Protein 1A78 (pdb70)

Sequence (268 aa):
ASAGVAVTNLNLKPGHCVEIKGSIPPDCKGFAVNLGEDASNFLLHFNARFDLHGDVNKIVCNSKEADAWGSEQREEVFPFQQGAEVMVCFEYQTQKIIIKFSSGDQFSFPVRKVLPSIPFLSLEGLAFKSITTEASAGVAVTNLNLKPGHCVEIKGSIPPDCKGFAVNLGEDASNFLLHFNARFDLHGDVNKIVCNSKEADAWGSEQREEVFPFQQGAEVMVCFEYQTQKIIIKFSSGDQFSFPVRKVLPSIPFLSLEGLAFKSITTE

Solvent-accessible surface area: 12129 Å² total; per-residue (Å²): 155,92,62,30,7,16,1,60,73,9,79,2,96,51,50,81,30,0,44,2,63,0,27,3,53,95,127,2,100,11,3,2,0,1,0,0,69,61,70,34,34,14,9,0,19,0,11,0,24,15,94,48,146,76,15,90,75,50,0,2,0,5,14,23,112,76,91,65,126,38,82,81,51,106,46,122,69,34,52,17,136,91,46,36,106,12,68,1,33,0,35,0,61,77,127,78,1,28,0,71,10,90,63,63,54,107,29,47,0,61,18,104,96,84,15,120,20,0,46,23,2,14,2,64,10,9,54,32,75,8,3,39,25,157,115,62,81,15,6,19,1,54,79,12,83,2,117,49,58,71,30,0,57,0,55,0,29,4,14,108,88,10,120,15,2,5,0,1,0,1,73,63,69,35,26,16,7,0,21,0,10,0,21,15,89,33,136,84,8,94,69,61,0,1,0,5,13,23,113,77,106,60,129,38,81,86,45,109,36,162,51,30,53,26,128,85,45,36,101,4,55,0,30,0,42,0,52,72,120,62,1,17,0,69,13,89,67,70,49,109,26,41,1,64,22,109,83,91,16,117,20,0,41,23,0,16,4,83,20,4,36,25,58,18,2,33,30,144

Structure (mmCIF, N/CA/C/O backbone):
data_1A78
#
_entry.id   1A78
#
_cell.length_a   51.800
_cell.length_b   51.000
_cell.length_c   56.300
_cell.angle_alpha   90.00
_cell.angle_beta   97.20
_cell.angle_gamma   90.00
#
_symmetry.space_group_name_H-M   'P 1 21 1'
#
loop_
_entity.id
_entity.type
_entity.pdbx_description
1 polymer GALECTIN-1
2 branched beta-D-galactopyranose-(1-1)-1-thio-beta-D-galactopyranose
3 non-polymer 2,3-DIHYDROXY-1,4-DITHIOBUTANE
4 water water
#
loop_
_atom_site.group_PDB
_atom_site.id
_atom_site.type_symbol
_atom_site.label_atom_id
_atom_site.label_alt_id
_atom_site.label_comp_id
_atom_site.label_asym_id
_atom_site.label_entity_id
_atom_site.label_seq_id
_atom_site.pdbx_PDB_ins_code
_atom_site.Cartn_x
_atom_site.Cartn_y
_atom_site.Cartn_z
_atom_site.occupancy
_atom_site.B_iso_or_equiv
_atom_site.auth_seq_id
_atom_site.auth_comp_id
_atom_site.auth_asym_id
_atom_site.auth_atom_id
_atom_site.pdbx_PDB_model_num
ATOM 1 N N . ALA A 1 1 ? 3.234 7.428 23.076 1.00 92.89 1 ALA A N 1
ATOM 2 C CA . ALA A 1 1 ? 3.152 8.038 21.720 1.00 91.92 1 ALA A CA 1
ATOM 3 C C . ALA A 1 1 ? 4.564 8.178 21.165 1.00 91.25 1 ALA A C 1
ATOM 4 O O . ALA A 1 1 ? 5.429 8.770 21.816 1.00 91.52 1 ALA A O 1
ATOM 6 N N . SER A 1 2 ? 4.769 7.565 19.997 1.00 89.62 2 SER A N 1
ATOM 7 C CA . SER A 1 2 ? 6.019 7.518 19.217 1.00 87.24 2 SER A CA 1
ATOM 8 C C . SER A 1 2 ? 6.618 6.108 19.110 1.00 85.13 2 SER A C 1
ATOM 9 O O . SER A 1 2 ? 7.168 5.556 20.069 1.00 85.16 2 SER A O 1
ATOM 12 N N . ALA A 1 3 ? 6.404 5.507 17.945 1.00 81.68 3 ALA A N 1
ATOM 13 C CA . ALA A 1 3 ? 6.902 4.175 17.622 1.00 77.46 3 ALA A CA 1
ATOM 14 C C . ALA A 1 3 ? 7.741 4.371 16.353 1.00 74.10 3 ALA A C 1
ATOM 15 O O . ALA A 1 3 ? 8.917 4.777 16.445 1.00 74.82 3 ALA A O 1
ATOM 17 N N . GLY A 1 4 ? 7.133 4.146 15.180 1.00 67.67 4 GLY A N 1
ATOM 18 C CA . GLY A 1 4 ? 7.862 4.339 13.938 1.00 56.79 4 GLY A CA 1
ATOM 19 C C . GLY A 1 4 ? 7.647 3.356 12.809 1.00 48.50 4 GLY A C 1
ATOM 20 O O . GLY A 1 4 ? 6.646 2.647 12.740 1.00 47.01 4 GLY A O 1
ATOM 21 N N . VAL A 1 5 ? 8.633 3.325 11.928 1.00 42.20 5 VAL A N 1
ATOM 22 C CA . VAL A 1 5 ? 8.641 2.484 10.747 1.00 36.37 5 VAL A CA 1
ATOM 23 C C . VAL A 1 5 ? 8.590 1.004 11.036 1.00 33.93 5 VAL A C 1
ATOM 24 O O . VAL A 1 5 ? 9.218 0.542 11.990 1.00 33.33 5 VAL A O 1
ATOM 28 N N . ALA A 1 6 ? 7.824 0.281 10.213 1.00 29.44 6 ALA A N 1
ATOM 29 C CA . ALA A 1 6 ? 7.708 -1.171 10.289 1.00 27.19 6 ALA A CA 1
ATOM 30 C C . ALA A 1 6 ? 7.952 -1.699 8.882 1.00 27.60 6 ALA A C 1
ATOM 31 O O . ALA A 1 6 ? 7.288 -1.256 7.941 1.00 27.00 6 ALA A O 1
ATOM 33 N N . VAL A 1 7 ? 8.903 -2.624 8.737 1.00 25.25 7 VAL A N 1
ATOM 34 C CA . VAL A 1 7 ? 9.270 -3.199 7.447 1.00 23.28 7 VAL A CA 1
ATOM 35 C C . VAL A 1 7 ? 8.836 -4.631 7.466 1.00 25.42 7 VAL A C 1
ATOM 36 O O . VAL A 1 7 ? 9.103 -5.326 8.439 1.00 26.87 7 VAL A O 1
ATOM 40 N N . THR A 1 8 ? 8.182 -5.087 6.402 1.00 25.10 8 THR A N 1
ATOM 41 C CA . THR A 1 8 ? 7.746 -6.468 6.330 1.00 27.31 8 THR A CA 1
ATOM 42 C C . THR A 1 8 ? 8.377 -7.076 5.107 1.00 28.23 8 THR A C 1
ATOM 43 O O . THR A 1 8 ? 8.748 -6.342 4.215 1.00 29.67 8 THR A O 1
ATOM 47 N N . ASN A 1 9 ? 8.523 -8.399 5.062 1.00 30.99 9 ASN A N 1
ATOM 48 C CA . ASN A 1 9 ? 9.177 -9.070 3.928 1.00 35.14 9 ASN A CA 1
ATOM 49 C C . ASN A 1 9 ? 10.675 -8.724 3.863 1.00 34.88 9 ASN A C 1
ATOM 50 O O . ASN A 1 9 ? 11.255 -8.705 2.784 1.00 34.22 9 ASN A O 1
ATOM 55 N N . LEU A 1 10 ? 11.288 -8.404 4.999 1.00 34.32 10 LEU A N 1
ATOM 56 C CA . LEU A 1 10 ? 12.709 -8.058 5.034 1.00 33.89 10 LEU A CA 1
ATOM 57 C C . LEU A 1 10 ? 13.577 -9.222 4.541 1.00 34.24 10 LEU A C 1
ATOM 58 O O . LEU A 1 10 ? 14.675 -9.009 4.042 1.00 34.75 10 LEU A O 1
ATOM 63 N N . ASN A 1 11 ? 13.082 -10.445 4.697 1.00 35.00 11 ASN A N 1
ATOM 64 C CA . ASN A 1 11 ? 13.793 -11.669 4.308 1.00 36.16 11 ASN A CA 1
ATOM 65 C C . ASN A 1 11 ? 15.265 -11.744 4.676 1.00 33.60 11 ASN A C 1
ATOM 66 O O . ASN A 1 11 ? 16.111 -12.017 3.830 1.00 34.18 11 ASN A O 1
ATOM 71 N N . LEU A 1 12 ? 15.581 -11.521 5.942 1.00 32.37 12 LEU A N 1
ATOM 72 C CA . LEU A 1 12 ? 16.971 -11.595 6.375 1.00 31.34 12 LEU A CA 1
ATOM 73 C C . LEU A 1 12 ? 17.269 -13.057 6.658 1.00 29.59 12 LEU A C 1
ATOM 74 O O . LEU A 1 12 ? 16.640 -13.654 7.514 1.00 29.02 12 LEU A O 1
ATOM 79 N N . LYS A 1 13 ? 18.178 -13.649 5.888 1.00 30.27 13 LYS A N 1
ATOM 80 C CA . LYS A 1 13 ? 18.549 -15.057 6.043 1.00 30.36 13 LYS A CA 1
ATOM 81 C C . LYS A 1 13 ? 19.868 -15.080 6.764 1.00 29.08 13 LYS A C 1
ATOM 82 O O . LYS A 1 13 ? 20.562 -14.060 6.805 1.00 27.93 13 LYS A O 1
ATOM 88 N N . PRO A 1 14 ? 20.235 -16.227 7.363 1.00 29.25 14 PRO A N 1
ATOM 89 C CA . PRO A 1 14 ? 21.520 -16.249 8.066 1.00 31.07 14 PRO A CA 1
ATOM 90 C C . PRO A 1 14 ? 22.692 -15.875 7.157 1.00 33.19 14 PRO A C 1
ATOM 91 O O . PRO A 1 14 ? 22.685 -16.128 5.937 1.00 33.85 14 PRO A O 1
ATOM 95 N N . GLY A 1 15 ? 23.675 -15.218 7.755 1.00 33.03 15 GLY A N 1
ATOM 96 C CA . GLY A 1 15 ? 24.827 -14.793 7.008 1.00 32.63 15 GLY A CA 1
ATOM 97 C C . GLY A 1 15 ? 24.564 -13.469 6.351 1.00 33.54 15 GLY A C 1
ATOM 98 O O . GLY A 1 15 ? 25.295 -13.099 5.448 1.00 37.82 15 GLY A O 1
ATOM 99 N N . HIS A 1 16 ? 23.492 -12.778 6.729 1.00 33.52 16 HIS A N 1
ATOM 100 C CA . HIS A 1 16 ? 23.194 -11.459 6.153 1.00 31.90 16 HIS A CA 1
ATOM 101 C C . HIS A 1 16 ? 22.930 -10.474 7.238 1.00 30.44 16 HIS A C 1
ATOM 102 O O . HIS A 1 16 ? 22.711 -10.862 8.373 1.00 32.15 16 HIS A O 1
ATOM 109 N N . CYS A 1 17 ? 22.895 -9.201 6.907 1.00 30.02 17 CYS A N 1
ATOM 110 C CA . CYS A 1 17 ? 22.701 -8.228 7.944 1.00 32.58 17 CYS A CA 1
ATOM 111 C C . CYS A 1 17 ? 21.852 -7.069 7.510 1.00 30.97 17 CYS A C 1
ATOM 112 O O . CYS A 1 17 ? 21.583 -6.907 6.327 1.00 32.01 17 CYS A O 1
ATOM 115 N N . VAL A 1 18 ? 21.425 -6.279 8.486 1.00 27.50 18 VAL A N 1
ATOM 116 C CA . VAL A 1 18 ? 20.631 -5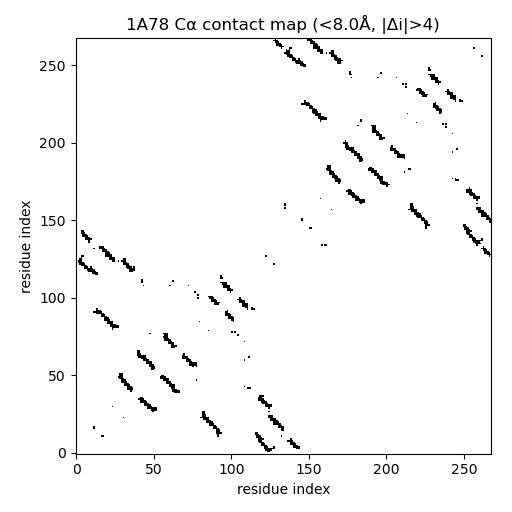.095 8.251 1.00 26.19 18 VAL A CA 1
ATOM 117 C C . VAL A 1 18 ? 21.219 -3.996 9.131 1.00 26.91 18 VAL A C 1
ATOM 118 O O . VAL A 1 18 ? 21.584 -4.232 10.275 1.00 29.40 18 VAL A O 1
ATOM 122 N N . GLU A 1 19 ? 21.400 -2.820 8.564 1.00 27.32 19 GLU A N 1
ATOM 123 C CA . GLU A 1 19 ? 21.948 -1.697 9.285 1.00 30.24 19 GLU A CA 1
ATOM 124 C C . GLU A 1 19 ? 20.877 -0.620 9.315 1.00 31.21 19 GLU A C 1
ATOM 125 O O . GLU A 1 19 ? 20.365 -0.233 8.261 1.00 32.34 19 GLU A O 1
ATOM 131 N N . ILE A 1 20 ? 20.512 -0.161 10.507 1.00 31.38 20 ILE A N 1
ATOM 132 C CA . ILE A 1 20 ? 19.514 0.887 10.651 1.00 32.99 20 ILE A CA 1
ATOM 133 C C . ILE A 1 20 ? 20.237 2.173 11.007 1.00 34.74 20 ILE A C 1
ATOM 134 O O . ILE A 1 20 ? 21.265 2.136 11.662 1.00 36.39 20 ILE A O 1
ATOM 139 N N . LYS A 1 21 ? 19.720 3.303 10.541 1.00 36.04 21 LYS A N 1
ATOM 140 C CA . LYS A 1 21 ? 20.321 4.600 10.803 1.00 36.23 21 LYS A CA 1
ATOM 141 C C . LYS A 1 21 ? 19.160 5.546 11.054 1.00 36.73 21 LYS A C 1
ATOM 142 O O . LYS A 1 21 ? 18.160 5.509 10.328 1.00 34.64 21 LYS A O 1
ATOM 148 N N . GLY A 1 22 ? 19.257 6.346 12.112 1.00 36.89 22 GLY A N 1
ATOM 149 C CA . GLY A 1 22 ? 18.178 7.252 12.430 1.00 36.25 22 GLY A CA 1
ATOM 150 C C . GLY A 1 22 ? 18.585 8.308 13.423 1.00 38.56 22 GLY A C 1
ATOM 151 O O . GLY A 1 22 ? 19.758 8.412 13.783 1.00 38.49 22 GLY A O 1
ATOM 152 N N . SER A 1 23 ? 17.618 9.115 13.842 1.00 39.45 23 SER A N 1
ATOM 153 C CA . SER A 1 23 ? 17.868 10.171 14.806 1.00 43.01 23 SER A CA 1
ATOM 154 C C . SER A 1 23 ? 17.157 9.967 16.140 1.00 43.94 23 SER A C 1
ATOM 155 O O . SER A 1 23 ? 15.967 9.613 16.194 1.00 42.68 23 SER A O 1
ATOM 158 N N . ILE A 1 24 ? 17.928 10.168 17.208 1.00 44.52 24 ILE A N 1
ATOM 159 C CA . ILE A 1 24 ? 17.459 10.052 18.577 1.00 44.47 24 ILE A CA 1
ATOM 160 C C . ILE A 1 24 ? 16.969 11.420 19.003 1.00 45.18 24 ILE A C 1
ATOM 161 O O . ILE A 1 24 ? 17.675 12.418 18.829 1.00 44.91 24 ILE A O 1
ATOM 166 N N . PRO A 1 25 ? 15.726 11.502 19.496 1.00 46.09 25 PRO A N 1
ATOM 167 C CA . PRO A 1 25 ? 15.195 12.800 19.947 1.00 47.34 25 PRO A CA 1
ATOM 168 C C . PRO A 1 25 ? 16.031 13.340 21.151 1.00 49.63 25 PRO A C 1
ATOM 169 O O . PRO A 1 25 ? 16.668 12.576 21.895 1.00 46.48 25 PRO A O 1
ATOM 173 N N . PRO A 1 26 ? 16.027 14.665 21.360 1.00 53.19 26 PRO A N 1
ATOM 174 C C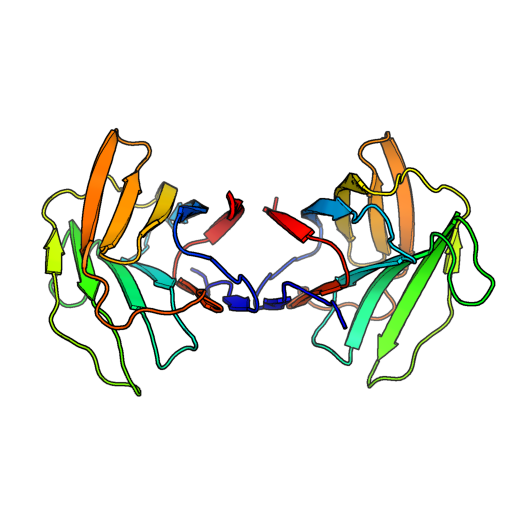A . PRO A 1 26 ? 16.787 15.278 22.463 1.00 54.85 26 PRO A CA 1
ATOM 175 C C . PRO A 1 26 ? 16.218 14.916 23.833 1.00 56.16 26 PRO A C 1
ATOM 176 O O . PRO A 1 26 ? 16.915 14.967 24.842 1.00 56.83 26 PRO A O 1
ATOM 180 N N . ASP A 1 27 ? 14.933 14.593 23.866 1.00 57.23 27 ASP A N 1
ATOM 181 C CA . ASP A 1 27 ? 14.280 14.211 25.101 1.00 58.70 27 ASP A CA 1
ATOM 182 C C . ASP A 1 27 ? 13.739 12.825 24.845 1.00 56.47 27 ASP A C 1
ATOM 183 O O . ASP A 1 27 ? 12.538 12.645 24.649 1.00 58.97 27 ASP A O 1
ATOM 188 N N . CYS A 1 28 ? 14.647 11.859 24.775 1.00 51.81 28 CYS A N 1
ATOM 189 C CA . CYS A 1 28 ? 14.284 10.477 24.506 1.00 47.10 28 CYS A CA 1
ATOM 190 C C . CYS A 1 28 ? 14.601 9.639 25.727 1.00 43.81 28 CYS A C 1
ATOM 191 O O . CYS A 1 28 ? 15.736 9.591 26.177 1.00 42.97 28 CYS A O 1
ATOM 194 N N . LYS A 1 29 ? 13.588 8.988 26.270 1.00 41.53 29 LYS A N 1
ATOM 195 C CA . LYS A 1 29 ? 13.753 8.151 27.450 1.00 40.73 29 LYS A CA 1
ATOM 196 C C . LYS A 1 29 ? 14.433 6.842 27.057 1.00 38.83 29 LYS A C 1
ATOM 197 O O . LYS A 1 29 ? 15.232 6.297 27.802 1.00 37.32 29 LYS A O 1
ATOM 203 N N . GLY A 1 30 ? 14.133 6.366 25.854 1.00 38.25 30 GLY A N 1
ATOM 204 C CA . GLY A 1 30 ? 14.722 5.141 25.338 1.00 35.26 30 GLY A CA 1
ATOM 205 C C . GLY A 1 30 ? 14.147 4.831 23.960 1.00 34.43 30 GLY A C 1
ATOM 206 O O . GLY A 1 30 ? 13.105 5.397 23.591 1.00 34.24 30 GLY A O 1
ATOM 207 N N . PHE A 1 31 ? 14.828 3.993 23.178 1.00 31.12 31 PHE A N 1
ATOM 208 C CA . PHE A 1 31 ? 14.315 3.612 21.856 1.00 28.92 31 PHE A CA 1
ATOM 209 C C . PHE A 1 31 ? 14.565 2.132 21.660 1.00 27.18 31 PHE A C 1
ATOM 210 O O . PHE A 1 31 ? 15.366 1.521 22.405 1.00 27.18 31 PHE A O 1
ATOM 218 N N . ALA A 1 32 ? 13.880 1.552 20.671 1.00 24.32 32 ALA A N 1
A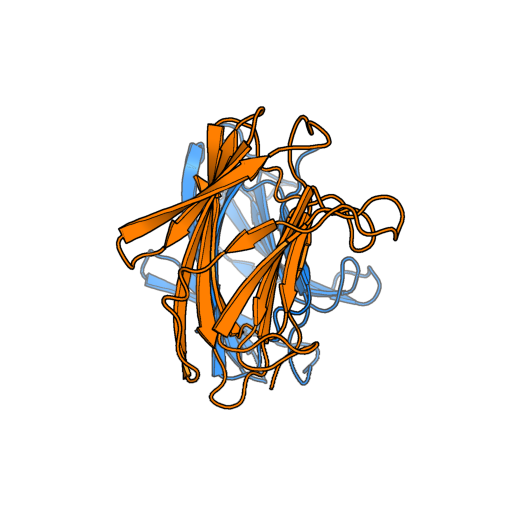TOM 219 C CA . ALA A 1 32 ? 13.985 0.130 20.379 1.00 21.28 32 ALA A CA 1
ATOM 220 C C . ALA A 1 32 ? 14.026 -0.173 18.894 1.00 19.39 32 ALA A C 1
ATOM 221 O O . ALA A 1 32 ? 13.634 0.641 18.071 1.00 19.11 32 ALA A O 1
ATOM 223 N N . VAL A 1 33 ? 14.559 -1.340 18.581 1.00 18.97 33 VAL A N 1
ATOM 224 C CA . VAL A 1 33 ? 14.636 -1.867 17.230 1.00 20.43 33 VAL A CA 1
ATOM 225 C C . VAL A 1 33 ? 14.205 -3.317 17.404 1.00 20.80 33 VAL A C 1
ATOM 226 O O . VAL A 1 33 ? 14.794 -4.041 18.209 1.00 23.71 33 VAL A O 1
ATOM 230 N N . ASN A 1 34 ? 13.188 -3.752 16.670 1.00 19.63 34 ASN A N 1
ATOM 231 C CA . ASN A 1 34 ? 12.705 -5.122 16.820 1.00 21.37 34 ASN A CA 1
ATOM 232 C C . ASN A 1 34 ? 12.898 -5.937 15.555 1.00 22.16 34 ASN A C 1
ATOM 233 O O . ASN A 1 34 ? 12.756 -5.398 14.462 1.00 25.58 34 ASN A O 1
ATOM 238 N N . LEU A 1 35 ? 13.219 -7.219 15.703 1.00 21.04 35 LEU A N 1
ATOM 239 C CA . LEU A 1 35 ? 13.418 -8.140 14.584 1.00 23.35 35 LEU A CA 1
ATOM 240 C C . LEU A 1 35 ? 12.677 -9.417 14.964 1.00 23.81 35 LEU A C 1
ATOM 241 O O . LEU A 1 35 ? 12.829 -9.917 16.083 1.00 24.43 35 LEU A O 1
ATOM 246 N N . GLY A 1 36 ? 11.912 -9.976 14.043 1.00 22.30 36 GLY A N 1
ATOM 247 C CA . GLY A 1 36 ? 11.174 -11.184 14.353 1.00 22.20 36 GLY A CA 1
ATOM 248 C C . GLY A 1 36 ? 10.154 -11.500 13.273 1.00 23.77 36 GLY A C 1
ATOM 249 O O . GLY A 1 36 ? 10.413 -11.255 12.091 1.00 22.94 36 GLY A O 1
ATOM 250 N N . GLU A 1 37 ? 8.999 -12.026 13.677 1.00 24.75 37 GLU A N 1
ATOM 251 C CA . GLU A 1 37 ? 7.929 -12.398 12.751 1.00 25.11 37 GLU A CA 1
ATOM 252 C C . GLU A 1 37 ? 6.830 -11.378 12.588 1.00 25.93 37 GLU A C 1
ATOM 253 O O . GLU A 1 37 ? 6.301 -11.205 11.494 1.00 26.01 37 GLU A O 1
ATOM 259 N N . ASP A 1 38 ? 6.487 -10.714 13.685 1.00 25.33 38 ASP A N 1
ATOM 260 C CA . ASP A 1 38 ? 5.435 -9.717 13.696 1.00 25.12 38 ASP A CA 1
ATOM 261 C C . ASP A 1 38 ? 5.490 -8.943 15.018 1.00 25.60 38 ASP A C 1
ATOM 262 O O . ASP A 1 38 ? 6.409 -9.122 15.806 1.00 25.24 38 ASP A O 1
ATOM 267 N N . ALA A 1 39 ? 4.480 -8.120 15.273 1.00 26.93 39 ALA A N 1
ATOM 268 C CA . ALA A 1 39 ? 4.431 -7.306 16.479 1.00 27.00 39 ALA A CA 1
ATOM 269 C C . ALA A 1 39 ? 4.317 -8.060 17.804 1.00 26.56 39 ALA A C 1
ATOM 270 O O . ALA A 1 39 ? 4.521 -7.466 18.861 1.00 29.54 39 ALA A O 1
ATOM 272 N N . SER A 1 40 ? 4.017 -9.349 17.768 1.00 23.59 40 SER A N 1
ATOM 273 C CA . SER A 1 40 ? 3.901 -10.118 19.006 1.00 24.91 40 SER A CA 1
ATOM 274 C C . SER A 1 40 ? 4.961 -11.172 19.137 1.00 24.19 40 SER A C 1
ATOM 275 O O . SER A 1 40 ? 4.898 -11.966 20.064 1.00 24.48 40 SER A O 1
ATOM 278 N N . ASN A 1 41 ? 5.872 -11.258 18.169 1.00 25.64 41 ASN A N 1
ATOM 279 C CA . ASN A 1 41 ? 6.914 -12.278 18.205 1.00 25.17 41 ASN A CA 1
ATOM 280 C C . ASN A 1 41 ? 8.191 -11.657 17.734 1.00 25.73 41 ASN A C 1
ATOM 281 O O . ASN A 1 41 ? 8.311 -11.358 16.559 1.00 27.11 41 ASN A O 1
ATOM 286 N N . PHE A 1 42 ? 9.110 -11.408 18.666 1.00 24.43 42 PHE A N 1
ATOM 287 C CA . PHE A 1 42 ? 10.411 -10.816 18.370 1.00 22.46 42 PHE A CA 1
ATOM 288 C C . PHE A 1 42 ? 11.495 -11.835 18.640 1.00 22.52 42 PHE A C 1
ATOM 289 O O . PHE A 1 42 ? 11.451 -12.543 19.627 1.00 21.96 42 PHE A O 1
ATOM 297 N N . LEU A 1 43 ? 12.409 -11.991 17.695 1.00 24.93 43 LEU A N 1
ATOM 298 C CA . LEU A 1 43 ? 13.542 -12.885 17.877 1.00 24.62 43 LEU A CA 1
ATOM 299 C C . LEU A 1 43 ? 14.476 -12.024 18.725 1.00 22.51 43 LEU A C 1
ATOM 300 O O . LEU A 1 43 ? 15.097 -12.517 19.648 1.00 25.28 43 LEU A O 1
ATOM 305 N N . LEU A 1 44 ? 14.464 -10.716 18.470 1.00 19.80 44 LEU A N 1
ATOM 306 C CA . LEU A 1 44 ? 15.265 -9.760 19.198 1.00 20.31 44 LEU A CA 1
ATOM 307 C C . LEU A 1 44 ? 14.570 -8.426 19.391 1.00 20.93 44 LEU A C 1
ATOM 308 O O . LEU A 1 44 ? 14.130 -7.827 18.418 1.00 21.12 44 LEU A O 1
ATOM 313 N N . HIS A 1 45 ? 14.440 -7.999 20.649 1.00 21.51 45 HIS A N 1
ATOM 314 C CA . HIS A 1 45 ? 13.922 -6.676 21.017 1.00 22.38 45 HIS A CA 1
ATOM 315 C C . HIS A 1 45 ? 15.160 -6.006 21.649 1.00 24.04 45 HIS A C 1
ATOM 316 O O . HIS A 1 45 ? 15.634 -6.424 22.720 1.00 23.91 45 HIS A O 1
ATOM 323 N N . PHE A 1 46 ? 15.707 -5.033 20.925 1.00 24.37 46 PHE A N 1
ATOM 324 C CA . PHE A 1 46 ? 16.892 -4.278 21.308 1.00 23.93 46 PHE A CA 1
ATOM 325 C C . PHE A 1 46 ? 16.430 -2.934 21.869 1.00 25.59 46 PHE A C 1
ATOM 326 O O . PHE A 1 46 ? 16.084 -2.035 21.117 1.00 28.41 46 PHE A O 1
ATOM 334 N N . ASN A 1 47 ? 16.470 -2.768 23.184 1.00 24.72 47 ASN A N 1
ATOM 335 C CA . ASN A 1 47 ? 15.985 -1.539 23.797 1.00 25.00 47 ASN A CA 1
ATOM 336 C C . ASN A 1 47 ? 17.079 -0.724 24.521 1.00 26.27 47 ASN A C 1
ATOM 337 O O . ASN A 1 47 ? 17.607 -1.163 25.546 1.00 26.83 47 ASN A O 1
ATOM 342 N N . ALA A 1 48 ? 17.437 0.436 23.971 1.00 26.50 48 ALA A N 1
ATOM 343 C CA . ALA A 1 48 ? 18.450 1.298 24.581 1.00 26.69 48 ALA A CA 1
ATOM 344 C C . ALA A 1 48 ? 17.720 2.262 25.509 1.00 28.41 48 ALA A C 1
ATOM 345 O O . ALA A 1 48 ? 17.028 3.179 25.051 1.00 29.35 48 ALA A O 1
ATOM 347 N N . ARG A 1 49 ? 17.895 2.063 26.813 1.00 27.65 49 ARG A N 1
ATOM 348 C CA . ARG A 1 49 ? 17.244 2.870 27.837 1.00 26.92 49 ARG A CA 1
ATOM 349 C C . ARG A 1 49 ? 18.059 4.009 28.424 1.00 26.84 49 ARG A C 1
ATOM 350 O O . ARG A 1 49 ? 18.958 3.793 29.213 1.00 26.46 49 ARG A O 1
ATOM 358 N N . PHE A 1 50 ? 17.746 5.229 28.020 1.00 28.99 50 PHE A N 1
ATOM 359 C CA . PHE A 1 50 ? 18.430 6.399 28.561 1.00 31.48 50 PHE A CA 1
ATOM 360 C C . PHE A 1 50 ? 18.028 6.541 30.033 1.00 32.18 50 PHE A C 1
ATOM 361 O O . PHE A 1 50 ? 18.868 6.631 30.921 1.00 34.56 50 PHE A O 1
ATOM 369 N N . ASP A 1 51 ? 16.731 6.518 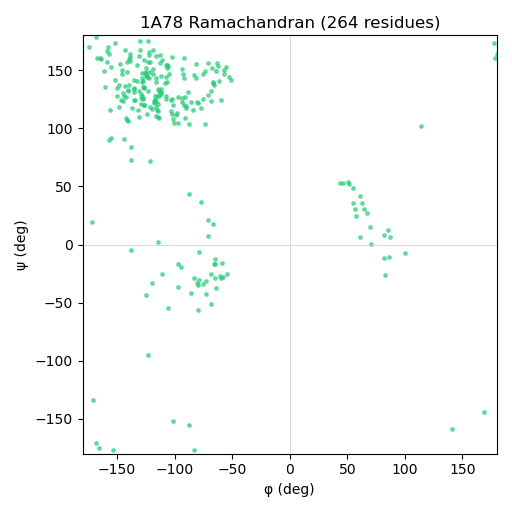30.282 1.00 30.65 51 ASP A N 1
ATOM 370 C CA . ASP A 1 51 ? 16.218 6.619 31.618 1.00 28.12 51 ASP A CA 1
ATOM 371 C C . ASP A 1 51 ? 14.839 5.994 31.549 1.00 26.19 51 ASP A C 1
ATOM 372 O O . ASP A 1 51 ? 13.869 6.677 31.260 1.00 26.47 51 ASP A O 1
ATOM 377 N N . LEU A 1 52 ? 14.754 4.691 31.782 1.00 24.90 52 LEU A N 1
ATOM 378 C CA . LEU A 1 52 ? 13.477 4.001 31.702 1.00 24.49 52 LEU A CA 1
ATOM 379 C C . LEU A 1 52 ? 13.366 2.785 32.632 1.00 25.40 52 LEU A C 1
ATOM 380 O O . LEU A 1 52 ? 14.205 1.887 32.597 1.00 24.58 52 LEU A O 1
ATOM 385 N N . HIS A 1 53 ? 12.295 2.746 33.437 1.00 26.85 53 HIS A N 1
ATOM 386 C CA . HIS A 1 53 ? 12.039 1.647 34.384 1.00 27.58 53 HIS A CA 1
ATOM 387 C C . HIS A 1 53 ? 13.177 1.382 35.355 1.00 27.65 53 HIS A C 1
ATOM 388 O O . HIS A 1 53 ? 13.422 0.225 35.691 1.00 29.64 53 HIS A O 1
ATOM 395 N N . GLY A 1 54 ? 13.872 2.425 35.794 1.00 27.52 54 GLY A N 1
ATOM 396 C CA . GLY A 1 54 ? 14.989 2.206 36.692 1.00 29.82 54 GLY A CA 1
ATOM 397 C C . GLY A 1 54 ? 16.303 1.903 35.973 1.00 32.37 54 GLY A C 1
ATOM 398 O O . GLY A 1 54 ? 17.357 1.846 36.616 1.00 34.90 54 GLY A O 1
ATOM 399 N N . ASP A 1 55 ? 16.257 1.663 34.659 1.00 32.37 55 ASP A N 1
ATOM 400 C CA . ASP A 1 55 ? 17.469 1.411 33.859 1.00 31.16 55 ASP A CA 1
ATOM 401 C C . ASP A 1 55 ? 17.908 2.777 33.318 1.00 30.64 55 ASP A C 1
ATOM 402 O O . ASP A 1 55 ? 17.136 3.473 32.658 1.00 31.59 55 ASP A O 1
ATOM 407 N N . VAL A 1 56 ? 19.113 3.205 33.652 1.00 30.09 56 VAL A N 1
ATOM 408 C CA . VAL A 1 56 ? 19.591 4.510 33.202 1.00 29.98 56 VAL A CA 1
ATOM 409 C C . VAL A 1 56 ? 20.785 4.175 32.326 1.00 30.66 56 VAL A C 1
ATOM 410 O O . VAL A 1 56 ? 21.614 3.370 32.735 1.00 32.46 56 VAL A O 1
ATOM 414 N N . ASN A 1 57 ? 20.814 4.686 31.095 1.00 29.10 57 ASN A N 1
ATOM 415 C CA . ASN A 1 57 ? 21.890 4.397 30.141 1.00 29.31 57 ASN A CA 1
ATOM 416 C C . ASN A 1 57 ? 22.262 2.923 30.057 1.00 30.77 57 ASN A C 1
ATOM 417 O O . ASN A 1 57 ? 23.436 2.567 30.117 1.00 32.99 57 ASN A O 1
ATOM 422 N N . LYS A 1 58 ? 21.282 2.067 29.828 1.00 32.09 58 LYS A N 1
ATOM 423 C CA . LYS A 1 58 ? 21.544 0.633 29.751 1.00 31.72 58 LYS A CA 1
ATOM 424 C C . LYS A 1 58 ? 20.875 0.096 28.485 1.00 29.78 58 LYS A C 1
ATOM 425 O O . LYS A 1 58 ? 19.989 0.734 27.935 1.00 29.95 58 LYS A O 1
ATOM 431 N N . ILE A 1 59 ? 21.290 -1.082 28.042 1.00 27.42 59 ILE A N 1
ATOM 432 C CA . ILE A 1 59 ? 20.732 -1.734 26.864 1.00 24.75 59 ILE A CA 1
ATOM 433 C C . ILE A 1 59 ? 20.071 -3.011 27.346 1.00 23.94 59 ILE A C 1
ATOM 434 O O . ILE A 1 59 ? 20.710 -3.833 27.993 1.00 26.34 59 ILE A O 1
ATOM 439 N N . VAL A 1 60 ? 18.787 -3.169 27.074 1.00 21.94 60 VAL A N 1
ATOM 440 C CA . VAL A 1 60 ? 18.092 -4.392 27.468 1.00 21.30 60 VAL A CA 1
ATOM 441 C C . VAL A 1 60 ? 17.704 -5.155 26.196 1.00 19.09 60 VAL A C 1
ATOM 442 O O . VAL A 1 60 ? 17.228 -4.546 25.258 1.00 21.26 60 VAL A O 1
ATOM 446 N N . CYS A 1 61 ? 17.980 -6.449 26.123 1.00 17.98 61 CYS A N 1
ATOM 447 C CA . CYS A 1 61 ? 17.623 -7.227 24.945 1.00 19.79 61 CYS A CA 1
ATOM 448 C C . CYS A 1 61 ? 16.745 -8.356 25.402 1.00 20.93 61 CYS A C 1
ATOM 449 O O . CYS A 1 61 ? 16.952 -8.900 26.489 1.00 18.48 61 CYS A O 1
ATOM 452 N N . ASN A 1 62 ? 15.755 -8.716 24.591 1.00 21.12 62 ASN A N 1
ATOM 453 C CA . ASN A 1 62 ? 14.879 -9.830 24.972 1.00 20.75 62 ASN A CA 1
ATOM 454 C C . ASN A 1 62 ? 14.217 -10.404 23.736 1.00 21.42 62 ASN A C 1
ATOM 455 O O . ASN A 1 62 ? 14.389 -9.870 22.633 1.00 22.08 62 ASN A O 1
ATOM 460 N N . SER A 1 63 ? 13.564 -11.547 23.899 1.00 21.34 63 SER A N 1
ATOM 461 C CA . SER A 1 63 ? 12.842 -12.180 22.811 1.00 22.43 63 SER A CA 1
ATOM 462 C C . SER A 1 63 ? 11.390 -12.141 23.277 1.00 25.51 63 SER A C 1
ATOM 463 O O . SER A 1 63 ? 11.128 -11.944 24.465 1.00 27.83 63 SER A O 1
ATOM 466 N N . LYS A 1 64 ? 10.460 -12.315 22.353 1.00 25.39 64 LYS A N 1
ATOM 467 C CA . LYS A 1 64 ? 9.057 -12.295 22.664 1.00 25.57 64 LYS A CA 1
ATOM 468 C C . LYS A 1 64 ? 8.366 -13.299 21.768 1.00 29.22 64 LYS A C 1
ATOM 469 O O . LYS A 1 64 ? 8.613 -13.344 20.559 1.00 31.14 64 LYS A O 1
ATOM 475 N N . GLU A 1 65 ? 7.554 -14.153 22.366 1.00 31.85 65 GLU A N 1
ATOM 476 C CA . GLU A 1 65 ? 6.799 -15.141 21.619 1.00 32.84 65 GLU A CA 1
ATOM 477 C C . GLU A 1 65 ? 5.354 -15.100 22.094 1.00 33.11 65 GLU A C 1
ATOM 478 O O . GLU A 1 65 ? 5.063 -15.371 23.261 1.00 31.33 65 GLU A O 1
ATOM 484 N N . ALA A 1 66 ? 4.456 -14.716 21.198 1.00 32.67 66 ALA A N 1
ATOM 485 C CA . ALA A 1 66 ? 3.042 -14.636 21.527 1.00 34.35 66 ALA A CA 1
ATOM 486 C C . ALA A 1 66 ? 2.802 -13.628 22.662 1.00 35.87 66 ALA A C 1
ATOM 487 O O . ALA A 1 66 ? 2.019 -13.866 23.593 1.00 37.75 66 ALA A O 1
ATOM 489 N N . ASP A 1 67 ? 3.498 -12.501 22.568 1.00 35.77 67 ASP A N 1
ATOM 490 C CA . ASP A 1 67 ? 3.394 -11.413 23.537 1.00 35.77 67 ASP A CA 1
ATOM 491 C C . ASP A 1 67 ? 3.986 -11.647 24.917 1.00 32.96 67 ASP A C 1
ATOM 492 O O . ASP A 1 67 ? 3.953 -10.759 25.770 1.00 33.44 67 ASP A O 1
ATOM 497 N N . ALA A 1 68 ? 4.559 -12.822 25.118 1.00 30.00 68 ALA A N 1
ATOM 498 C CA . ALA A 1 68 ? 5.186 -13.146 26.384 1.00 28.15 68 ALA A CA 1
ATOM 499 C C . ALA A 1 68 ? 6.695 -12.923 26.271 1.00 26.43 68 ALA A C 1
ATOM 500 O O . ALA A 1 68 ? 7.377 -13.609 25.500 1.00 26.19 68 ALA A O 1
ATOM 502 N N . TRP A 1 69 ? 7.199 -11.933 27.003 1.00 24.62 69 TRP A N 1
ATOM 503 C CA . TRP A 1 69 ? 8.617 -11.639 27.014 1.00 22.73 69 TRP A CA 1
ATOM 504 C C . TRP A 1 69 ? 9.416 -12.798 27.610 1.00 23.40 69 TRP A C 1
ATOM 505 O O . TRP A 1 69 ? 8.895 -13.568 28.412 1.00 24.80 69 TRP A O 1
ATOM 516 N N . GLY A 1 70 ? 10.652 -12.972 27.148 1.00 25.40 70 GLY A N 1
ATOM 517 C CA . GLY A 1 70 ? 11.515 -14.048 27.649 1.00 25.67 70 GLY A CA 1
ATOM 518 C C . GLY A 1 70 ? 12.530 -13.517 28.659 1.00 24.60 70 GLY A C 1
ATOM 519 O O . GLY A 1 70 ? 12.290 -12.491 29.290 1.00 24.43 70 GLY A O 1
ATOM 520 N N . SER A 1 71 ? 13.683 -14.150 28.775 1.00 24.16 71 SER A N 1
ATOM 521 C CA . SER A 1 71 ? 14.679 -13.672 29.741 1.00 28.59 71 SER A CA 1
ATOM 522 C C . SER A 1 71 ? 15.477 -12.497 29.236 1.00 26.64 71 SER A C 1
ATOM 523 O O . SER A 1 71 ? 16.168 -12.606 28.228 1.00 29.39 71 SER A O 1
ATOM 526 N N . GLU A 1 72 ? 15.441 -11.395 29.966 1.00 25.26 72 GLU A N 1
ATOM 527 C CA . GLU A 1 72 ? 16.179 -10.214 29.557 1.00 26.60 72 GLU A CA 1
ATOM 528 C C . GLU A 1 72 ? 17.675 -10.480 29.665 1.00 27.48 72 GLU A C 1
ATOM 529 O O . GLU A 1 72 ? 18.112 -11.323 30.457 1.00 28.76 72 GLU A O 1
ATOM 535 N N . GLN A 1 73 ? 18.440 -9.791 28.823 1.00 26.77 73 GLN A N 1
ATOM 536 C CA . GLN A 1 73 ? 19.892 -9.858 28.804 1.00 25.09 73 GLN A CA 1
ATOM 537 C C . GLN A 1 73 ? 20.261 -8.392 28.804 1.00 26.21 73 GLN A C 1
ATOM 538 O O . GLN A 1 73 ? 19.965 -7.686 27.842 1.00 29.15 73 GLN A O 1
ATOM 544 N N . ARG A 1 74 ? 20.805 -7.899 29.906 1.00 25.23 74 ARG A N 1
ATOM 545 C CA . ARG A 1 74 ? 21.180 -6.497 29.968 1.00 27.36 74 ARG A CA 1
ATOM 546 C C . ARG A 1 74 ? 22.628 -6.321 29.531 1.00 28.49 74 ARG A C 1
ATOM 547 O O . ARG A 1 74 ? 23.381 -7.288 29.522 1.00 29.18 74 ARG A O 1
ATOM 555 N N . GLU A 1 75 ? 23.007 -5.103 29.158 1.00 29.87 75 GLU A N 1
ATOM 556 C CA . GLU A 1 75 ? 24.368 -4.812 28.734 1.00 33.58 75 GLU A CA 1
ATOM 557 C C . GLU A 1 75 ? 24.689 -3.414 29.195 1.00 36.74 75 GLU A C 1
ATOM 558 O O . GLU A 1 75 ? 23.821 -2.548 29.218 1.00 36.34 75 GLU A O 1
ATOM 564 N N . GLU A 1 76 ? 25.951 -3.190 29.539 1.00 41.29 76 GLU A N 1
ATOM 565 C CA . GLU A 1 76 ? 26.403 -1.895 30.053 1.00 44.08 76 GLU A CA 1
ATOM 566 C C . GLU A 1 76 ? 26.991 -0.898 29.040 1.00 42.69 76 GLU A C 1
ATOM 567 O O . GLU A 1 76 ? 27.094 0.287 29.339 1.00 43.56 76 GLU A O 1
ATOM 573 N N . VAL A 1 77 ? 27.425 -1.364 27.874 1.00 41.24 77 VAL A N 1
ATOM 574 C CA . VAL A 1 77 ? 27.959 -0.446 26.867 1.00 40.44 77 VAL A CA 1
ATOM 575 C C . VAL A 1 77 ? 26.788 0.357 26.312 1.00 37.84 77 VAL A C 1
ATOM 576 O O . VAL A 1 77 ? 25.789 -0.207 25.887 1.00 37.01 77 VAL A O 1
ATOM 580 N N . PHE A 1 78 ? 26.927 1.674 26.308 1.00 36.45 78 PHE A N 1
ATOM 581 C CA . PHE A 1 78 ? 25.867 2.569 25.844 1.00 35.52 78 PHE A CA 1
ATOM 582 C C . PHE A 1 78 ? 26.458 3.696 25.003 1.00 35.92 78 PHE A C 1
ATOM 583 O O . PHE A 1 78 ? 26.701 4.802 25.491 1.00 35.32 78 PHE A O 1
ATOM 591 N N . PRO A 1 79 ? 26.672 3.438 23.711 1.00 37.24 79 PRO A N 1
ATOM 592 C CA . PRO A 1 79 ? 27.241 4.464 22.837 1.00 37.61 79 PRO A CA 1
ATOM 593 C C . PRO A 1 79 ? 26.212 5.396 22.198 1.00 39.13 79 PRO A C 1
ATOM 594 O O . PRO A 1 79 ? 26.352 5.739 21.023 1.00 40.00 79 PRO A O 1
ATOM 598 N N . PHE A 1 80 ? 25.222 5.855 22.965 1.00 38.80 80 PHE A N 1
ATOM 599 C CA . PHE A 1 80 ? 24.190 6.727 22.401 1.00 40.44 80 PHE A CA 1
ATOM 600 C C . PHE A 1 80 ? 24.000 8.062 23.120 1.00 42.84 80 PHE A C 1
ATOM 601 O O . PHE A 1 80 ? 24.106 8.139 24.343 1.00 45.00 80 PHE A O 1
ATOM 609 N N . GLN A 1 81 ? 23.688 9.101 22.349 1.00 44.23 81 GLN A N 1
ATOM 610 C CA . GLN A 1 81 ? 23.447 10.445 22.872 1.00 45.73 81 GLN A CA 1
ATOM 611 C C . GLN A 1 81 ? 22.071 10.894 22.420 1.00 46.41 81 GLN A C 1
ATOM 612 O O . GLN A 1 81 ? 21.650 10.602 21.294 1.00 45.73 81 GLN A O 1
ATOM 618 N N . GLN A 1 82 ? 21.389 11.633 23.286 1.00 46.40 82 GLN A N 1
ATOM 619 C CA . GLN A 1 82 ? 20.073 12.151 22.958 1.00 46.71 82 GLN A CA 1
ATOM 620 C C . GLN A 1 82 ? 20.251 13.245 21.917 1.00 46.47 82 GLN A C 1
ATOM 621 O O . GLN A 1 82 ? 21.336 13.822 21.781 1.00 45.80 82 GLN A O 1
ATOM 627 N N . GLY A 1 83 ? 19.195 13.494 21.157 1.00 45.94 83 GLY A N 1
ATOM 628 C CA . GLY A 1 83 ? 19.250 14.514 20.135 1.00 45.65 83 GLY A CA 1
ATOM 629 C C . GLY A 1 83 ? 20.354 14.283 19.125 1.00 45.43 83 GLY A C 1
ATOM 630 O O . GLY A 1 83 ? 20.812 15.252 18.528 1.00 48.47 83 GLY A O 1
ATOM 631 N N . ALA A 1 84 ? 20.796 13.036 18.936 1.00 44.25 84 ALA A N 1
ATOM 632 C CA . ALA A 1 84 ? 21.857 12.725 17.963 1.00 42.74 84 ALA A CA 1
ATOM 633 C C . ALA A 1 84 ? 21.476 11.564 17.041 1.00 42.29 84 ALA A C 1
ATOM 634 O O . ALA A 1 84 ? 20.425 10.960 17.203 1.00 41.27 84 ALA A O 1
ATOM 636 N N . GLU A 1 85 ? 22.330 11.272 16.068 1.00 42.49 85 GLU A N 1
ATOM 637 C CA . GLU A 1 85 ? 22.093 10.194 15.113 1.00 44.51 85 GLU A CA 1
ATOM 638 C C . GLU A 1 85 ? 22.697 8.862 15.538 1.00 44.25 85 GLU A C 1
ATOM 639 O O . GLU A 1 85 ? 23.794 8.823 16.088 1.00 47.71 85 GLU A O 1
ATOM 645 N N . VAL A 1 86 ? 22.014 7.761 15.250 1.00 42.09 86 VAL A N 1
ATOM 646 C CA . VAL A 1 86 ? 22.548 6.456 15.588 1.00 40.89 86 VAL A CA 1
ATOM 647 C C . VAL A 1 86 ? 22.573 5.543 14.385 1.00 41.11 86 VAL A C 1
ATOM 648 O O . VAL A 1 86 ? 21.810 5.736 13.434 1.00 41.29 86 VAL A O 1
ATOM 652 N N . MET A 1 87 ? 23.418 4.522 14.455 1.00 39.90 87 MET A N 1
ATOM 653 C CA . MET A 1 87 ? 23.525 3.533 13.398 1.00 40.41 87 MET A CA 1
ATOM 654 C C . MET A 1 87 ? 23.895 2.196 14.043 1.00 39.70 87 MET A C 1
ATOM 655 O O . MET A 1 87 ? 24.924 2.092 14.712 1.00 43.76 87 MET A O 1
ATOM 660 N N . VAL A 1 88 ? 23.021 1.200 13.906 1.00 36.57 88 VAL A N 1
ATOM 661 C CA . VAL A 1 88 ? 23.229 -0.126 14.489 1.00 33.80 88 VAL A CA 1
ATOM 662 C C . VAL A 1 88 ? 23.113 -1.167 13.371 1.00 32.07 88 VAL A C 1
ATOM 663 O O . VAL A 1 88 ? 22.324 -0.989 12.442 1.00 32.72 88 VAL A O 1
ATOM 667 N N . CYS A 1 89 ? 23.857 -2.261 13.483 1.00 28.83 89 CYS A N 1
ATOM 668 C CA . CYS A 1 89 ? 23.808 -3.325 12.501 1.00 29.34 89 CYS A CA 1
ATOM 669 C C . CYS A 1 89 ? 23.579 -4.633 13.227 1.00 27.76 89 CYS A C 1
ATOM 670 O O . CYS A 1 89 ? 24.058 -4.831 14.341 1.00 26.56 89 CYS A O 1
ATOM 673 N N . PHE A 1 90 ? 22.795 -5.500 12.602 1.00 26.04 90 PHE A N 1
ATOM 674 C CA . PHE A 1 90 ? 22.444 -6.790 13.150 1.00 24.28 90 PHE A CA 1
ATOM 675 C C . PHE A 1 90 ? 22.762 -7.812 12.096 1.00 24.59 90 PHE A C 1
ATOM 676 O O . PHE A 1 90 ? 22.253 -7.747 10.980 1.00 25.99 90 PHE A O 1
ATOM 684 N N . GLU A 1 91 ? 23.547 -8.795 12.482 1.00 24.59 91 GLU A N 1
ATOM 685 C CA . GLU A 1 91 ? 23.949 -9.850 11.604 1.00 27.01 91 GLU A CA 1
ATOM 686 C C . GLU A 1 91 ? 23.263 -11.081 12.141 1.00 28.50 91 GLU A C 1
ATOM 687 O O . GLU A 1 91 ? 23.335 -11.362 13.337 1.00 30.75 91 GLU A O 1
ATOM 693 N N . TYR A 1 92 ? 22.610 -11.828 11.260 1.00 28.64 92 TYR A N 1
ATOM 694 C CA . TYR A 1 92 ? 21.879 -13.018 11.651 1.00 27.21 92 TYR A CA 1
ATOM 695 C C . TYR A 1 92 ? 22.635 -14.277 11.302 1.00 29.83 92 TYR A C 1
ATOM 696 O O . TYR A 1 92 ? 23.056 -14.468 10.169 1.00 29.55 92 TYR A O 1
ATOM 705 N N . GLN A 1 93 ? 22.855 -15.101 12.316 1.00 32.30 93 GLN A N 1
ATOM 706 C CA . GLN A 1 93 ? 23.507 -16.388 12.182 1.00 34.92 93 GLN A CA 1
ATOM 707 C C . GLN A 1 93 ? 22.459 -17.340 12.799 1.00 38.55 93 GLN A C 1
ATOM 708 O O . GLN A 1 93 ? 21.656 -16.922 13.630 1.00 40.63 93 GLN A O 1
ATOM 714 N N . THR A 1 94 ? 22.410 -18.595 12.380 1.00 41.20 94 THR A N 1
ATOM 715 C CA . THR A 1 94 ? 21.375 -19.495 12.898 1.00 44.39 94 THR A CA 1
ATOM 716 C C . THR A 1 94 ? 21.334 -19.729 14.412 1.00 45.53 94 THR A C 1
ATOM 717 O O . THR A 1 94 ? 20.336 -20.232 14.946 1.00 46.77 94 THR A O 1
ATOM 721 N N . GLN A 1 95 ? 22.415 -19.372 15.098 1.00 44.51 95 GLN A N 1
ATOM 722 C CA . GLN A 1 95 ? 22.520 -19.607 16.527 1.00 42.70 95 GLN A CA 1
ATOM 723 C C . GLN A 1 95 ? 22.482 -18.354 17.377 1.00 39.56 95 GLN A C 1
ATOM 724 O O . GLN A 1 95 ? 22.065 -18.407 18.534 1.00 39.66 95 GLN A O 1
ATOM 730 N N . LYS A 1 96 ? 22.878 -17.229 16.798 1.00 35.58 96 LYS A N 1
ATOM 731 C CA . LYS A 1 96 ? 22.916 -15.971 17.527 1.00 33.72 96 LYS A CA 1
ATOM 732 C C . LYS A 1 96 ? 22.838 -14.796 16.552 1.00 32.03 96 LYS A C 1
ATOM 733 O O . LYS A 1 96 ? 23.112 -14.944 15.359 1.00 32.28 96 LYS A O 1
ATOM 739 N N . ILE A 1 97 ? 22.527 -13.621 17.078 1.00 29.31 97 ILE A N 1
ATOM 740 C CA . ILE A 1 97 ? 22.448 -12.418 16.278 1.00 29.81 97 ILE A CA 1
ATOM 741 C C . ILE A 1 97 ? 23.548 -11.548 16.821 1.00 30.53 97 ILE A C 1
ATOM 742 O O . ILE A 1 97 ? 23.668 -11.399 18.029 1.00 34.25 97 ILE A O 1
ATOM 747 N N . ILE A 1 98 ? 24.412 -11.051 15.951 1.00 29.52 98 IL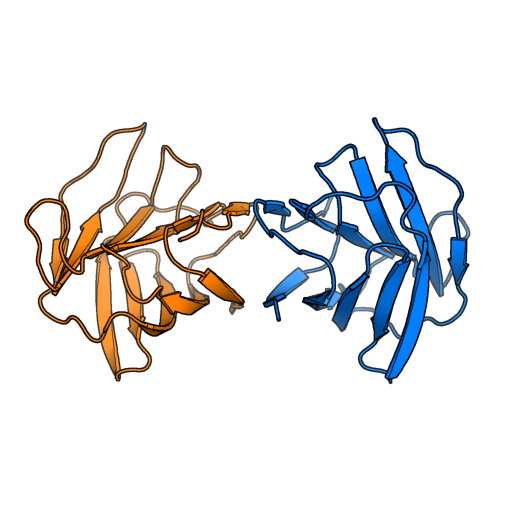E A N 1
ATOM 748 C CA . ILE A 1 98 ? 25.504 -10.198 16.375 1.00 26.85 98 ILE A CA 1
ATOM 749 C C . ILE A 1 98 ? 25.090 -8.745 16.170 1.00 28.23 98 ILE A C 1
ATOM 750 O O . ILE A 1 98 ? 24.617 -8.391 15.090 1.00 28.22 98 ILE A O 1
ATOM 755 N N . ILE A 1 99 ? 25.205 -7.932 17.224 1.00 27.51 99 ILE A N 1
ATOM 756 C CA . ILE A 1 99 ? 24.857 -6.515 17.174 1.00 29.15 99 ILE A CA 1
ATOM 757 C C . ILE A 1 99 ? 26.159 -5.692 17.208 1.00 32.13 99 ILE A C 1
ATOM 758 O O . ILE A 1 99 ? 26.993 -5.898 18.091 1.00 30.80 99 ILE A O 1
ATOM 763 N N . LYS A 1 100 ? 26.333 -4.767 16.258 1.00 34.00 100 LYS A N 1
ATOM 764 C CA . LYS A 1 100 ? 27.539 -3.954 16.197 1.00 37.36 100 LYS A CA 1
ATOM 765 C C . LYS A 1 100 ? 27.168 -2.491 16.140 1.00 39.09 100 LYS A C 1
ATOM 766 O O . LYS A 1 100 ? 26.196 -2.107 15.487 1.00 37.78 100 LYS A O 1
ATOM 772 N N . PHE A 1 101 ? 27.942 -1.680 16.852 1.00 41.55 101 PHE A N 1
ATOM 773 C CA . PHE A 1 101 ? 27.713 -0.248 16.950 1.00 44.55 101 PHE A CA 1
ATOM 774 C C . PHE A 1 101 ? 28.746 0.469 16.114 1.00 47.04 101 PHE A C 1
ATOM 775 O O . PHE A 1 101 ? 29.846 -0.048 15.904 1.00 46.56 101 PHE A O 1
ATOM 783 N N . SER A 1 102 ? 28.406 1.661 15.638 1.00 50.04 102 SER A N 1
ATOM 784 C CA . SER A 1 102 ? 29.334 2.435 14.822 1.00 53.49 102 SER A CA 1
ATOM 785 C C . SER A 1 102 ? 30.643 2.594 15.579 1.00 55.29 102 SER A C 1
ATOM 786 O O . SER A 1 102 ? 31.718 2.715 14.988 1.00 56.46 102 SER A O 1
ATOM 789 N N . SER A 1 103 ? 30.525 2.521 16.901 1.00 56.67 103 SER A N 1
ATOM 790 C CA . SER A 1 103 ? 31.637 2.641 17.828 1.00 56.29 103 SER A CA 1
ATOM 791 C C . SER A 1 103 ? 32.574 1.421 17.812 1.00 55.60 103 SER A C 1
ATOM 792 O O . SER A 1 103 ? 33.463 1.300 18.656 1.00 57.04 103 SER A O 1
ATOM 795 N N . GLY A 1 104 ? 32.361 0.500 16.883 1.00 54.05 104 GLY A N 1
ATOM 796 C CA . GLY A 1 10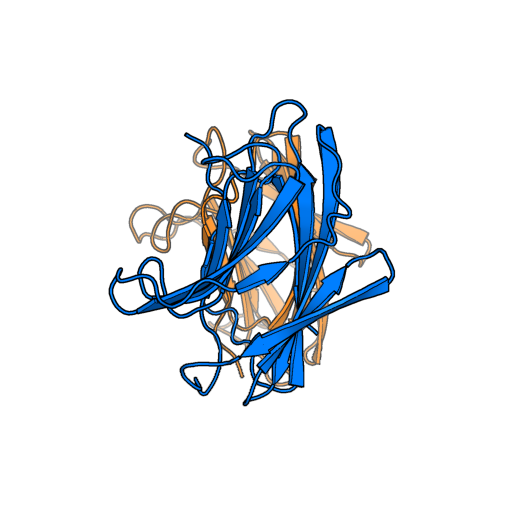4 ? 33.194 -0.685 16.848 1.00 52.45 104 GLY A CA 1
ATOM 797 C C . GLY A 1 104 ? 32.697 -1.722 17.842 1.00 51.98 104 GLY A C 1
ATOM 798 O O . GLY A 1 104 ? 32.917 -2.919 17.648 1.00 51.79 104 GLY A O 1
ATOM 799 N N . ASP A 1 105 ? 32.014 -1.276 18.899 1.00 51.10 105 ASP A N 1
ATOM 800 C CA . ASP A 1 105 ? 31.476 -2.181 19.911 1.00 49.89 105 ASP A CA 1
ATOM 801 C C . ASP A 1 105 ? 30.584 -3.240 19.309 1.00 47.82 105 ASP A C 1
ATOM 802 O O . ASP A 1 105 ? 29.874 -2.984 18.338 1.00 47.31 105 ASP A O 1
ATOM 807 N N . GLN A 1 106 ? 30.514 -4.382 19.979 1.00 45.30 106 GLN A N 1
ATOM 808 C CA . GLN A 1 106 ? 29.721 -5.489 19.491 1.00 42.16 106 GLN A CA 1
ATOM 809 C C . GLN A 1 106 ? 29.400 -6.515 20.590 1.00 40.27 106 GLN A C 1
ATOM 810 O O . GLN A 1 106 ? 30.143 -6.656 21.558 1.00 39.91 106 GLN A O 1
ATOM 816 N N . PHE A 1 107 ? 28.252 -7.177 20.474 1.00 36.54 107 PHE A N 1
ATOM 817 C CA . PHE A 1 107 ? 27.870 -8.238 21.405 1.00 32.34 107 PHE A CA 1
ATOM 818 C C . PHE A 1 107 ? 26.840 -9.112 20.714 1.00 30.31 107 PHE A C 1
ATOM 819 O O . PHE A 1 107 ? 26.352 -8.761 19.653 1.00 30.86 107 PHE A O 1
ATOM 827 N N . SER A 1 108 ? 26.546 -10.277 21.250 1.00 29.76 108 SER A N 1
ATOM 828 C CA . SER A 1 108 ? 25.564 -11.103 20.588 1.00 29.95 108 SER A CA 1
ATOM 829 C C . SER A 1 108 ? 24.403 -11.427 21.522 1.00 30.48 108 SER A C 1
ATOM 830 O O . SER A 1 108 ? 24.483 -11.138 22.724 1.00 31.36 108 SER A O 1
ATOM 833 N N . PHE A 1 109 ? 23.303 -11.929 20.937 1.00 29.35 109 PHE A N 1
ATOM 834 C CA . PHE A 1 109 ? 22.091 -12.349 21.644 1.00 26.38 109 PHE A CA 1
ATOM 835 C C . PHE A 1 109 ? 21.764 -13.710 21.060 1.00 25.41 109 PHE A C 1
ATOM 836 O O . PHE A 1 109 ? 21.971 -13.925 19.877 1.00 26.98 109 PHE A O 1
ATOM 844 N N . PRO A 1 110 ? 21.309 -14.672 21.881 1.00 24.78 110 PRO A N 1
ATOM 845 C CA . PRO A 1 110 ? 20.994 -15.992 21.334 1.00 24.94 110 PRO A CA 1
ATOM 846 C C . PRO A 1 110 ? 19.674 -16.052 20.538 1.00 28.07 110 PRO A C 1
ATOM 847 O O . PRO A 1 110 ? 18.705 -15.332 20.839 1.00 28.91 110 PRO A O 1
ATOM 851 N N . VAL A 1 111 ? 19.660 -16.896 19.514 1.00 27.96 111 VAL A N 1
ATOM 852 C CA . VAL A 1 111 ? 18.485 -17.092 18.697 1.00 29.77 111 VAL A CA 1
ATOM 853 C C . VAL A 1 111 ? 17.687 -18.186 19.389 1.00 30.74 111 VAL A C 1
ATOM 854 O O . VAL A 1 111 ? 18.038 -19.361 19.317 1.00 31.75 111 VAL A O 1
ATOM 858 N N . ARG A 1 112 ? 16.616 -17.794 20.070 1.00 32.16 112 ARG A N 1
ATOM 859 C CA . ARG A 1 112 ? 15.795 -18.745 20.813 1.00 32.63 112 ARG A CA 1
ATOM 860 C C . ARG A 1 112 ? 14.839 -19.521 19.914 1.00 33.31 112 ARG A C 1
ATOM 861 O O . ARG A 1 112 ? 14.244 -20.507 20.329 1.00 33.60 112 ARG A O 1
ATOM 869 N N . LYS A 1 113 ? 14.798 -19.137 18.646 1.00 34.77 113 LYS A N 1
ATOM 870 C CA . LYS A 1 113 ? 13.955 -19.796 17.656 1.00 37.14 113 LYS A CA 1
ATOM 871 C C . LYS A 1 113 ? 14.555 -19.549 16.290 1.00 36.87 113 LYS A C 1
ATOM 872 O O . LYS A 1 113 ? 14.650 -18.404 15.855 1.00 36.24 113 LYS A O 1
ATOM 878 N N . VAL A 1 114 ? 15.000 -20.607 15.625 1.00 38.92 114 VAL A N 1
ATOM 879 C CA . VAL A 1 114 ? 15.584 -20.418 14.306 1.00 39.24 114 VAL A CA 1
ATOM 880 C C . VAL A 1 114 ? 14.509 -20.410 13.228 1.00 37.89 114 VAL A C 1
ATOM 881 O O . VAL A 1 114 ? 13.676 -21.315 13.135 1.00 37.85 114 VAL A O 1
ATOM 885 N N . LEU A 1 115 ? 14.491 -19.307 12.496 1.00 36.12 115 LEU A N 1
ATOM 886 C CA . LEU A 1 115 ? 13.556 -19.061 11.423 1.00 33.31 115 LEU A CA 1
ATOM 887 C C . LEU A 1 115 ? 14.351 -19.189 10.139 1.00 33.63 115 LEU A C 1
ATOM 888 O O . LEU A 1 115 ? 15.543 -18.868 10.117 1.00 32.57 115 LEU A O 1
ATOM 893 N N . PRO A 1 116 ? 13.724 -19.723 9.071 1.00 32.71 116 PRO A N 1
ATOM 894 C CA . PRO A 1 116 ? 14.401 -19.874 7.775 1.00 31.53 116 PRO A CA 1
ATOM 895 C C . PRO A 1 116 ? 14.885 -18.485 7.283 1.00 30.30 116 PRO A C 1
ATOM 896 O O . PRO A 1 116 ? 15.846 -18.391 6.524 1.00 32.40 116 PRO A O 1
ATOM 900 N N . SER A 1 117 ? 14.186 -17.429 7.698 1.00 27.99 117 SER A N 1
ATOM 901 C CA . SER A 1 117 ? 14.537 -16.057 7.376 1.00 26.61 117 SER A CA 1
ATOM 902 C C . SER A 1 117 ? 13.744 -15.188 8.333 1.00 26.39 117 SER A C 1
ATOM 903 O O . SER A 1 117 ? 12.747 -15.639 8.881 1.00 28.42 117 SER A O 1
ATOM 906 N N . ILE A 1 118 ? 14.170 -13.940 8.512 1.00 27.09 118 ILE A N 1
ATOM 907 C CA . ILE A 1 118 ? 13.510 -12.977 9.395 1.00 26.87 118 ILE A CA 1
ATOM 908 C C . ILE A 1 118 ? 12.644 -11.993 8.575 1.00 26.84 118 ILE A C 1
ATOM 909 O O . ILE A 1 118 ? 13.155 -11.063 7.943 1.00 26.29 118 ILE A O 1
ATOM 914 N N . PRO A 1 119 ? 11.314 -12.138 8.665 1.00 26.13 119 PRO A N 1
ATOM 915 C CA . PRO A 1 119 ? 10.333 -11.319 7.952 1.00 24.86 119 PRO A CA 1
ATOM 916 C C . PRO A 1 119 ? 10.076 -9.900 8.358 1.00 25.05 119 PRO A C 1
ATOM 917 O O . PRO A 1 119 ? 9.810 -9.071 7.489 1.00 26.73 119 PRO A O 1
ATOM 921 N N . PHE A 1 120 ? 10.211 -9.595 9.649 1.00 25.54 120 PHE A N 1
ATOM 922 C CA . PHE A 1 120 ? 9.815 -8.287 10.182 1.00 22.76 120 PHE A CA 1
ATOM 923 C C . PHE A 1 120 ? 10.816 -7.455 10.947 1.00 21.85 120 PHE A C 1
ATOM 924 O O . PHE A 1 120 ? 11.589 -7.974 11.743 1.00 22.50 120 PHE A O 1
ATOM 932 N N . LEU A 1 121 ? 10.663 -6.145 10.828 1.00 22.15 121 LEU A N 1
ATOM 933 C CA . LEU A 1 121 ? 11.524 -5.181 11.517 1.00 25.11 121 LEU A CA 1
ATOM 934 C C . LEU A 1 121 ? 10.702 -3.937 11.838 1.00 24.44 121 LEU A C 1
ATOM 935 O O . LEU A 1 121 ? 9.938 -3.488 11.005 1.00 24.28 121 LEU A O 1
ATOM 940 N N . SER A 1 122 ? 10.855 -3.385 13.036 1.00 24.40 122 SER A N 1
ATOM 941 C CA . SER A 1 122 ? 10.163 -2.151 13.390 1.00 24.95 122 SER A CA 1
ATOM 942 C C . SER A 1 122 ? 11.028 -1.349 14.352 1.00 26.81 122 SER A C 1
ATOM 943 O O . SER A 1 122 ? 11.887 -1.915 15.045 1.00 25.88 122 SER A O 1
ATOM 946 N N . LEU A 1 123 ? 10.815 -0.037 14.368 1.00 27.27 123 LEU A N 1
ATOM 947 C CA . LEU A 1 123 ? 11.545 0.878 15.231 1.00 29.16 123 LEU A CA 1
ATOM 948 C C . LEU A 1 123 ? 10.539 1.553 16.146 1.00 31.90 123 LEU A C 1
ATOM 949 O O . LEU A 1 123 ? 9.374 1.722 15.792 1.00 33.18 123 LEU A O 1
ATOM 954 N N . GLU A 1 124 ? 10.974 1.933 17.332 1.00 34.49 124 GLU A N 1
ATOM 955 C CA . GLU A 1 124 ? 10.087 2.618 18.249 1.00 36.98 124 GLU A CA 1
ATOM 956 C C . GLU A 1 124 ? 10.837 3.809 18.831 1.00 37.15 124 GLU A C 1
ATOM 957 O O . GLU A 1 124 ? 11.929 3.648 19.382 1.00 36.39 124 GLU A O 1
ATOM 963 N N . GLY A 1 125 ? 10.270 5.000 18.691 1.00 36.58 125 GLY A N 1
ATOM 964 C CA . GLY A 1 125 ? 10.896 6.175 19.258 1.00 38.25 125 GLY A CA 1
ATOM 965 C C . GLY A 1 125 ? 12.262 6.544 18.720 1.00 39.13 125 GLY A C 1
ATOM 966 O O . GLY A 1 125 ? 13.102 7.087 19.441 1.00 42.44 125 GLY A O 1
ATOM 967 N N . LEU A 1 126 ? 12.455 6.313 17.431 1.00 37.78 126 LEU A N 1
ATOM 968 C CA . LEU A 1 126 ? 13.709 6.609 16.759 1.00 35.02 126 LEU A CA 1
ATOM 969 C C . LEU A 1 126 ? 13.303 7.085 15.362 1.00 35.87 126 LEU A C 1
ATOM 970 O O . LEU A 1 126 ? 12.475 6.449 14.700 1.00 35.01 126 LEU A O 1
ATOM 975 N N . ALA A 1 127 ? 13.803 8.246 14.953 1.00 36.30 127 ALA A N 1
ATOM 976 C CA . ALA A 1 127 ? 13.476 8.779 13.630 1.00 37.00 127 ALA A CA 1
ATOM 977 C C . ALA A 1 127 ? 14.283 8.056 12.557 1.00 36.10 127 ALA A C 1
ATOM 978 O O . ALA A 1 127 ? 15.504 8.093 12.564 1.00 36.18 127 ALA A O 1
ATOM 980 N N . PHE A 1 128 ? 13.578 7.380 11.662 1.00 34.45 128 PHE A N 1
ATOM 981 C CA . PHE A 1 128 ? 14.163 6.632 10.559 1.00 33.69 128 PHE A CA 1
ATOM 982 C C . PHE A 1 128 ? 14.870 7.515 9.521 1.00 33.04 128 PHE A C 1
ATOM 983 O O . PHE A 1 128 ? 14.404 8.591 9.173 1.00 32.35 128 PHE A O 1
ATOM 991 N N . LYS A 1 129 ? 16.032 7.086 9.067 1.00 32.75 129 LYS A N 1
ATOM 992 C CA . LYS A 1 129 ? 16.731 7.825 8.025 1.00 33.03 129 LYS A CA 1
ATOM 993 C C . LYS A 1 129 ? 17.009 6.851 6.885 1.00 29.68 129 LYS A C 1
ATOM 994 O O . LYS A 1 129 ? 16.758 7.162 5.740 1.00 30.16 129 LYS A O 1
ATOM 1000 N N . SER A 1 130 ? 17.444 5.643 7.228 1.00 28.52 130 SER A N 1
ATOM 1001 C CA . SER A 1 130 ? 17.743 4.619 6.257 1.00 26.44 130 SER A CA 1
ATOM 1002 C C . SER A 1 130 ? 17.849 3.209 6.851 1.00 26.67 130 SER A C 1
ATOM 1003 O O . SER A 1 130 ? 18.016 3.025 8.065 1.00 27.05 130 SER A O 1
ATOM 1006 N N . ILE A 1 131 ? 17.697 2.222 5.975 1.00 26.16 131 ILE A N 1
ATOM 1007 C CA . ILE A 1 131 ? 17.786 0.815 6.300 1.00 26.52 131 ILE A CA 1
ATOM 1008 C C . ILE A 1 131 ? 18.520 0.184 5.117 1.00 28.73 131 ILE A C 1
ATOM 1009 O O . ILE A 1 131 ? 18.169 0.437 3.967 1.00 28.54 131 ILE A O 1
ATOM 1014 N N . THR A 1 132 ? 19.531 -0.631 5.392 1.00 29.75 132 THR A N 1
ATOM 1015 C CA . THR A 1 132 ? 20.315 -1.244 4.340 1.00 30.43 132 THR A CA 1
ATOM 1016 C C . THR A 1 132 ? 20.557 -2.715 4.597 1.00 33.06 132 THR A C 1
ATOM 1017 O O . THR A 1 132 ? 20.944 -3.087 5.698 1.00 35.29 132 THR A O 1
ATOM 1021 N N . THR A 1 133 ? 20.311 -3.556 3.602 1.00 35.82 133 THR A N 1
ATOM 1022 C CA . THR A 1 133 ? 20.576 -4.979 3.751 1.00 39.19 133 THR A CA 1
ATOM 1023 C C . THR A 1 133 ? 21.809 -5.321 2.931 1.00 42.13 133 THR A C 1
ATOM 1024 O O . THR A 1 133 ? 22.124 -4.657 1.935 1.00 43.24 133 THR A O 1
ATOM 1028 N N . GLU A 1 134 ? 22.505 -6.352 3.371 1.00 44.11 134 GLU A N 1
ATOM 1029 C CA . GLU A 1 134 ? 23.723 -6.790 2.750 1.00 47.91 134 GLU A CA 1
ATOM 1030 C C . GLU A 1 134 ? 23.805 -8.249 3.152 1.00 49.70 134 GLU A C 1
ATOM 1031 O O . GLU A 1 134 ? 23.560 -9.114 2.287 1.00 52.10 134 GLU A O 1
ATOM 1038 N N . ALA B 1 1 ? 12.190 -13.265 -9.353 1.00 97.47 1 ALA B N 1
ATOM 1039 C CA . ALA B 1 1 ? 12.986 -14.028 -8.345 1.00 96.56 1 ALA B CA 1
ATOM 1040 C C . ALA B 1 1 ? 12.998 -13.254 -7.025 1.00 95.22 1 ALA B C 1
ATOM 1041 O O . ALA B 1 1 ? 14.055 -13.009 -6.438 1.00 94.76 1 ALA B O 1
ATOM 1043 N N . SER B 1 2 ? 11.809 -12.873 -6.570 1.00 93.36 2 SER B N 1
ATOM 1044 C CA . SER B 1 2 ? 11.669 -12.117 -5.337 1.00 91.46 2 SER B CA 1
ATOM 1045 C C . SER B 1 2 ? 10.214 -11.760 -5.076 1.00 90.13 2 SER B C 1
ATOM 1046 O O . SER B 1 2 ? 9.334 -12.022 -5.910 1.00 90.93 2 SER B O 1
ATOM 1049 N N . ALA B 1 3 ? 9.983 -11.190 -3.896 1.00 87.24 3 ALA B N 1
ATOM 1050 C CA . ALA B 1 3 ? 8.677 -10.722 -3.438 1.00 83.00 3 ALA B CA 1
ATOM 1051 C C . ALA B 1 3 ? 9.086 -9.452 -2.703 1.00 79.40 3 ALA B C 1
ATOM 1052 O O . ALA B 1 3 ? 9.982 -9.491 -1.856 1.00 80.76 3 ALA B O 1
ATOM 1054 N N . GLY B 1 4 ? 8.467 -8.330 -3.055 1.00 73.81 4 GLY B N 1
ATOM 1055 C CA . GLY B 1 4 ? 8.840 -7.055 -2.469 1.00 65.47 4 GLY B CA 1
ATOM 1056 C C . GLY B 1 4 ? 8.701 -6.757 -0.989 1.00 59.93 4 GLY B C 1
ATOM 1057 O O . GLY B 1 4 ? 7.856 -7.312 -0.277 1.00 61.22 4 GLY B O 1
ATOM 1058 N N . VAL B 1 5 ? 9.549 -5.842 -0.537 1.00 52.16 5 VAL B N 1
ATOM 1059 C CA . VAL B 1 5 ? 9.540 -5.405 0.839 1.00 45.19 5 VAL B CA 1
ATOM 1060 C C . VAL B 1 5 ? 8.420 -4.384 0.929 1.00 42.19 5 VAL B C 1
ATOM 1061 O O . VAL B 1 5 ? 8.063 -3.754 -0.062 1.00 40.36 5 VAL B O 1
ATOM 1065 N N . ALA B 1 6 ? 7.879 -4.215 2.124 1.00 40.68 6 ALA B N 1
ATOM 1066 C CA . ALA B 1 6 ? 6.816 -3.253 2.380 1.00 38.22 6 ALA B CA 1
ATOM 1067 C C . ALA B 1 6 ? 7.234 -2.399 3.578 1.00 36.66 6 ALA B C 1
ATOM 1068 O O . ALA B 1 6 ? 7.815 -2.908 4.535 1.00 36.82 6 ALA B O 1
ATOM 1070 N N . VAL B 1 7 ? 6.963 -1.103 3.512 1.00 34.66 7 VAL B N 1
ATOM 1071 C CA . VAL B 1 7 ? 7.286 -0.196 4.596 1.00 33.65 7 VAL B CA 1
ATOM 1072 C C . VAL B 1 7 ? 6.041 0.618 5.014 1.00 34.60 7 VAL B C 1
ATOM 1073 O O . VAL B 1 7 ? 5.386 1.245 4.173 1.00 32.96 7 VAL B O 1
ATOM 1077 N N . THR B 1 8 ? 5.699 0.567 6.300 1.00 34.80 8 THR B N 1
ATOM 1078 C CA . THR B 1 8 ? 4.567 1.317 6.836 1.00 36.83 8 THR B CA 1
ATOM 1079 C C . THR B 1 8 ? 5.055 2.401 7.767 1.00 36.11 8 THR B C 1
ATOM 1080 O O . THR B 1 8 ? 6.141 2.297 8.327 1.00 37.17 8 THR B O 1
ATOM 1084 N N . ASN B 1 9 ? 4.247 3.440 7.932 1.00 35.05 9 ASN B N 1
ATOM 1085 C CA . ASN B 1 9 ? 4.589 4.569 8.784 1.00 35.63 9 ASN B CA 1
ATOM 1086 C C . ASN B 1 9 ? 5.796 5.314 8.241 1.00 36.70 9 ASN B C 1
ATOM 1087 O O . ASN B 1 9 ? 6.598 5.846 9.004 1.00 37.08 9 ASN B O 1
ATOM 1092 N N . LEU B 1 10 ? 5.951 5.301 6.920 1.00 35.51 10 LEU B N 1
ATOM 1093 C CA . LEU B 1 10 ? 7.041 6.006 6.263 1.00 34.81 10 LEU B CA 1
ATOM 1094 C C . LEU B 1 10 ? 6.845 7.484 6.534 1.00 33.87 10 LEU B C 1
ATOM 1095 O O . LEU B 1 10 ? 7.791 8.231 6.687 1.00 33.45 10 LEU B O 1
ATOM 1100 N N . ASN B 1 11 ? 5.593 7.905 6.535 1.00 35.14 11 ASN B N 1
ATOM 1101 C CA . ASN B 1 11 ? 5.249 9.285 6.780 1.00 36.28 11 ASN B CA 1
ATOM 1102 C C . ASN B 1 11 ? 5.995 10.310 5.938 1.00 37.39 11 ASN B C 1
ATOM 1103 O O . ASN B 1 11 ? 6.534 11.294 6.454 1.00 38.77 11 ASN B O 1
ATOM 1108 N N . LEU B 1 12 ? 5.976 10.114 4.627 1.00 37.19 12 LEU B N 1
ATOM 1109 C CA . LEU B 1 12 ? 6.637 11.036 3.720 1.00 35.47 12 LEU B CA 1
ATOM 1110 C C . LEU B 1 12 ? 5.786 12.285 3.618 1.00 35.08 12 LEU B C 1
ATOM 1111 O O . LEU B 1 12 ? 4.606 12.198 3.299 1.00 34.55 12 LEU B O 1
ATOM 1116 N N . LYS B 1 13 ? 6.387 13.438 3.887 1.00 35.67 13 LYS B N 1
ATOM 1117 C CA . LYS B 1 13 ? 5.686 14.712 3.836 1.00 36.82 13 LYS B CA 1
ATOM 1118 C C . LYS B 1 13 ? 6.053 15.560 2.623 1.00 36.98 13 LYS B C 1
ATOM 1119 O O . LYS B 1 13 ? 7.138 15.408 2.047 1.00 35.50 13 LYS B O 1
ATOM 1125 N N . PRO B 1 14 ? 5.138 16.456 2.201 1.00 35.67 14 PRO B N 1
ATOM 1126 C CA . PRO B 1 14 ? 5.435 17.309 1.052 1.00 35.27 14 PRO B CA 1
ATOM 1127 C C . PRO B 1 14 ? 6.792 17.980 1.287 1.00 36.45 14 PRO B C 1
ATOM 1128 O O . PRO B 1 14 ? 7.144 18.312 2.424 1.00 36.02 14 PRO B O 1
ATOM 1132 N N . GLY B 1 15 ? 7.572 18.111 0.225 1.00 37.24 15 GLY B N 1
ATOM 1133 C CA . GLY B 1 15 ? 8.884 18.722 0.325 1.00 38.65 15 GLY B CA 1
ATOM 1134 C C . GLY B 1 15 ? 10.003 17.761 0.687 1.00 38.86 15 GLY B C 1
ATOM 1135 O O . GLY B 1 15 ? 11.122 18.191 0.911 1.00 39.78 15 GLY B O 1
ATOM 1136 N N . HIS B 1 16 ? 9.708 16.467 0.747 1.00 40.27 16 HIS B N 1
ATOM 1137 C CA . HIS B 1 16 ? 10.710 15.466 1.095 1.00 41.08 16 HIS B CA 1
ATOM 1138 C C . HIS B 1 16 ? 10.871 14.392 0.045 1.00 41.54 16 HIS B C 1
ATOM 1139 O O . HIS B 1 16 ? 10.071 14.296 -0.887 1.00 42.13 16 HIS B O 1
ATOM 1146 N N . CYS B 1 17 ? 11.843 13.517 0.258 1.00 41.11 17 CYS B N 1
ATOM 1147 C CA . CYS B 1 17 ? 12.117 12.477 -0.700 1.00 41.61 17 CYS B CA 1
ATOM 1148 C C . CYS B 1 17 ? 12.452 11.109 -0.106 1.00 38.53 17 CYS B C 1
ATOM 1149 O O . CYS B 1 17 ? 12.781 10.999 1.073 1.00 36.93 17 CYS B O 1
ATOM 1152 N N . VAL B 1 18 ? 12.283 10.078 -0.938 1.00 35.14 18 VAL B N 1
ATOM 1153 C CA . VAL B 1 18 ? 12.621 8.698 -0.622 1.00 34.32 18 VAL B CA 1
ATOM 1154 C C . VAL B 1 18 ? 13.479 8.211 -1.782 1.00 33.12 18 VAL B C 1
ATOM 1155 O O . VAL B 1 18 ? 13.124 8.387 -2.936 1.00 31.19 18 VAL B O 1
ATOM 1159 N N . GLU B 1 19 ? 14.627 7.634 -1.467 1.00 33.68 19 GLU B N 1
ATOM 1160 C CA . GLU B 1 19 ? 15.540 7.116 -2.458 1.00 33.11 19 GLU B CA 1
ATOM 1161 C C . GLU B 1 19 ? 15.643 5.622 -2.234 1.00 34.07 19 GLU B C 1
ATOM 1162 O O . GLU B 1 19 ? 15.870 5.173 -1.111 1.00 34.16 19 GLU B O 1
ATOM 1168 N N . ILE B 1 20 ? 15.368 4.851 -3.279 1.00 35.25 20 ILE B N 1
ATOM 1169 C CA . ILE B 1 20 ? 15.450 3.388 -3.240 1.00 34.93 20 ILE B CA 1
ATOM 1170 C C . ILE B 1 20 ? 16.709 3.008 -4.041 1.00 35.06 20 ILE B C 1
ATOM 1171 O O . ILE B 1 20 ? 17.021 3.629 -5.054 1.00 36.11 20 ILE B O 1
ATOM 1176 N N . LYS B 1 21 ? 17.458 2.030 -3.557 1.00 34.04 21 LYS B N 1
ATOM 1177 C CA . LYS B 1 21 ? 18.656 1.573 -4.232 1.00 32.83 21 LYS B CA 1
ATOM 1178 C C . LYS B 1 21 ? 18.399 0.081 -4.274 1.00 31.25 21 LYS B C 1
ATOM 1179 O O . LYS B 1 21 ? 18.176 -0.521 -3.246 1.00 33.27 21 LYS B O 1
ATOM 1185 N N . GLY B 1 22 ? 18.346 -0.529 -5.443 1.00 29.76 22 GLY B N 1
ATOM 1186 C CA . GLY B 1 22 ? 18.055 -1.951 -5.451 1.00 31.16 22 GLY B CA 1
ATOM 1187 C C . GLY B 1 22 ? 18.608 -2.676 -6.639 1.00 31.63 22 GLY B C 1
ATOM 1188 O O . GLY B 1 22 ? 19.274 -2.075 -7.457 1.00 34.81 22 GLY B O 1
ATOM 1189 N N . SER B 1 23 ? 18.327 -3.962 -6.749 1.00 33.49 23 SER B N 1
ATOM 1190 C CA . SER B 1 23 ? 18.834 -4.737 -7.868 1.00 36.75 23 SER B CA 1
ATOM 1191 C C . SER B 1 23 ? 17.738 -5.482 -8.633 1.00 37.12 23 SER B C 1
ATOM 1192 O O . SER B 1 23 ? 16.878 -6.171 -8.051 1.00 35.90 23 SER B O 1
ATOM 1195 N N . ILE B 1 24 ? 17.833 -5.373 -9.953 1.00 39.81 24 ILE B N 1
ATOM 1196 C CA . ILE B 1 24 ? 16.896 -5.998 -10.882 1.00 40.67 24 ILE B CA 1
ATOM 1197 C C . ILE B 1 24 ? 17.357 -7.396 -11.267 1.00 41.14 24 ILE B C 1
ATOM 1198 O O . ILE B 1 24 ? 18.461 -7.563 -11.797 1.00 42.64 24 ILE B O 1
ATOM 1203 N N . PRO B 1 25 ? 16.544 -8.423 -10.967 1.00 41.65 25 PRO B N 1
ATOM 1204 C CA . PRO B 1 25 ? 16.909 -9.801 -11.319 1.00 42.29 25 PRO B CA 1
ATOM 1205 C C . PRO B 1 25 ? 17.157 -9.885 -12.829 1.00 43.62 25 PRO B C 1
ATOM 1206 O O . PRO B 1 25 ? 16.540 -9.160 -13.608 1.00 43.22 25 PRO B O 1
ATOM 1210 N N . PRO B 1 26 ? 18.043 -10.787 -13.263 1.00 45.86 26 PRO B N 1
ATOM 1211 C CA . PRO B 1 26 ? 18.394 -10.981 -14.673 1.00 47.87 26 PRO B CA 1
ATOM 1212 C C . PRO B 1 26 ? 17.345 -11.765 -15.467 1.00 49.57 26 PRO B C 1
ATOM 1213 O O . PRO B 1 26 ? 17.665 -12.569 -16.333 1.00 50.93 26 PRO B O 1
ATOM 1217 N N . ASP B 1 27 ? 16.085 -11.544 -15.156 1.00 50.62 27 ASP B N 1
ATOM 1218 C CA . ASP B 1 27 ? 15.020 -12.245 -15.843 1.00 52.33 27 ASP B CA 1
ATOM 1219 C C . ASP B 1 27 ? 13.742 -11.589 -15.377 1.00 51.87 27 ASP B C 1
ATOM 1220 O O . ASP B 1 27 ? 12.653 -12.154 -15.444 1.00 52.91 27 ASP B O 1
ATOM 1225 N N . CYS B 1 28 ? 13.918 -10.384 -14.861 1.00 50.17 28 CYS B N 1
ATOM 1226 C CA . CYS B 1 28 ? 12.845 -9.567 -14.351 1.00 48.54 28 CYS B CA 1
ATOM 1227 C C . CYS B 1 28 ? 11.980 -9.140 -15.529 1.00 46.57 28 CYS B C 1
ATOM 1228 O O . CYS B 1 28 ? 12.504 -8.611 -16.508 1.00 47.98 28 CYS B O 1
ATOM 1231 N N . LYS B 1 29 ? 10.683 -9.438 -15.475 1.00 44.71 29 LYS B N 1
ATOM 1232 C CA . LYS B 1 29 ? 9.751 -9.026 -16.536 1.00 41.79 29 LYS B CA 1
ATOM 1233 C C . LYS B 1 29 ? 9.407 -7.553 -16.341 1.00 39.15 29 LYS B C 1
ATOM 1234 O O . LYS B 1 29 ? 9.129 -6.837 -17.288 1.00 37.69 29 LYS B O 1
ATOM 1240 N N . GLY B 1 30 ? 9.422 -7.121 -15.085 1.00 37.43 30 GLY B N 1
ATOM 1241 C CA . GLY B 1 30 ? 9.147 -5.741 -14.735 1.00 33.95 30 GLY B CA 1
ATOM 1242 C C . GLY B 1 30 ? 9.244 -5.595 -13.225 1.00 31.03 30 GLY B C 1
ATOM 1243 O O . GLY B 1 30 ? 9.302 -6.602 -12.506 1.00 26.49 30 GLY B O 1
ATOM 1244 N N . PHE B 1 31 ? 9.353 -4.364 -12.744 1.00 29.06 31 PHE B N 1
ATOM 1245 C CA . PHE B 1 31 ? 9.387 -4.151 -11.303 1.00 30.44 31 PHE B CA 1
ATOM 1246 C C . PHE B 1 31 ? 8.533 -2.943 -10.984 1.00 30.99 31 PHE B C 1
ATOM 1247 O O . PHE B 1 31 ? 8.242 -2.156 -11.881 1.00 31.31 31 PHE B O 1
ATOM 1255 N N . ALA B 1 32 ? 8.128 -2.801 -9.718 1.00 31.90 32 ALA B N 1
ATOM 1256 C CA . ALA B 1 32 ? 7.270 -1.686 -9.297 1.00 31.01 32 ALA B CA 1
ATOM 1257 C C . ALA B 1 32 ? 7.598 -1.080 -7.924 1.00 29.45 32 ALA B C 1
ATOM 1258 O O . ALA B 1 32 ? 8.089 -1.768 -7.022 1.00 30.30 32 ALA B O 1
ATOM 1260 N N . VAL B 1 33 ? 7.355 0.222 -7.801 1.00 27.60 33 VAL B N 1
ATOM 1261 C CA . VAL B 1 33 ? 7.543 0.972 -6.559 1.00 26.63 33 VAL B CA 1
ATOM 1262 C C . VAL B 1 33 ? 6.183 1.643 -6.359 1.00 27.18 33 VAL B C 1
ATOM 1263 O O . VAL B 1 33 ? 5.721 2.394 -7.225 1.00 26.04 33 VAL B O 1
ATOM 1267 N N . ASN B 1 34 ? 5.538 1.342 -5.239 1.00 25.87 34 ASN B N 1
ATOM 1268 C CA . ASN B 1 34 ? 4.214 1.876 -4.936 1.00 26.25 34 ASN B CA 1
ATOM 1269 C C . ASN B 1 34 ? 4.275 2.799 -3.764 1.00 26.51 34 ASN B C 1
ATOM 1270 O O . ASN B 1 34 ? 4.828 2.419 -2.734 1.00 27.62 34 ASN B O 1
ATOM 1275 N N . LEU B 1 35 ? 3.751 4.009 -3.910 1.00 26.14 35 LEU B N 1
ATOM 1276 C CA . LEU B 1 35 ? 3.702 4.960 -2.801 1.00 27.60 35 LEU B CA 1
ATOM 1277 C C . LEU B 1 35 ? 2.211 5.241 -2.525 1.00 30.16 35 LEU B C 1
ATOM 1278 O O . LEU B 1 35 ? 1.472 5.620 -3.442 1.00 29.34 35 LEU B O 1
ATOM 1283 N N . GLY B 1 36 ? 1.747 4.987 -1.303 1.00 30.33 36 GLY B N 1
ATOM 1284 C CA . GLY B 1 36 ? 0.353 5.240 -1.004 1.00 34.01 36 GLY B CA 1
ATOM 1285 C C . GLY B 1 36 ? -0.067 5.135 0.446 1.00 37.04 36 GLY B C 1
ATOM 1286 O O . GLY B 1 36 ? 0.577 5.687 1.333 1.00 39.10 36 GLY B O 1
ATOM 1287 N N . GLU B 1 37 ? -1.182 4.453 0.675 1.00 38.06 37 GLU B N 1
ATOM 1288 C CA . GLU B 1 37 ? -1.735 4.247 2.008 1.00 38.99 37 GLU B CA 1
ATOM 1289 C C . GLU B 1 37 ? -1.810 2.761 2.325 1.00 39.27 37 GLU B C 1
ATOM 1290 O O . GLU B 1 37 ? -1.661 2.364 3.473 1.00 41.90 37 GLU B O 1
ATOM 1296 N N . ASP B 1 38 ? -2.056 1.946 1.305 1.00 38.97 38 ASP B N 1
ATOM 1297 C CA . ASP B 1 38 ? -2.140 0.499 1.450 1.00 39.20 38 ASP B CA 1
ATOM 1298 C C . ASP B 1 38 ? -2.128 -0.109 0.058 1.00 37.96 38 ASP B C 1
ATOM 1299 O O . ASP B 1 38 ? -2.149 0.617 -0.926 1.00 37.57 38 ASP B O 1
ATOM 1304 N N . ALA B 1 39 ? -2.175 -1.433 -0.019 1.00 38.14 39 ALA B N 1
ATOM 1305 C CA . ALA B 1 39 ? -2.169 -2.149 -1.298 1.00 39.35 39 ALA B CA 1
ATOM 1306 C C . ALA B 1 39 ? -3.468 -2.024 -2.116 1.00 38.57 39 ALA B C 1
ATOM 1307 O O . ALA B 1 39 ? -3.760 -2.841 -2.991 1.00 39.07 39 ALA B O 1
ATOM 1309 N N . SER B 1 40 ? -4.243 -0.995 -1.830 1.00 36.79 40 SER B N 1
ATOM 1310 C CA . SER B 1 40 ? -5.488 -0.779 -2.530 1.00 35.37 40 SER B CA 1
ATOM 1311 C C . SER B 1 40 ? -5.607 0.700 -2.825 1.00 32.61 40 SER B C 1
ATOM 1312 O O . SER B 1 40 ? -6.539 1.129 -3.509 1.00 32.28 40 SER B O 1
ATOM 1315 N N . ASN B 1 41 ? -4.645 1.468 -2.323 1.00 29.64 41 ASN B N 1
ATOM 1316 C CA . ASN B 1 41 ? -4.650 2.902 -2.497 1.00 30.14 41 ASN B CA 1
ATOM 1317 C C . ASN B 1 41 ? -3.254 3.369 -2.729 1.00 29.50 41 ASN B C 1
ATOM 1318 O O . ASN B 1 41 ? -2.461 3.377 -1.801 1.00 30.15 41 ASN B O 1
ATOM 1323 N N . PHE B 1 42 ? -2.952 3.749 -3.967 1.00 28.65 42 PHE B N 1
ATOM 1324 C CA . PHE B 1 42 ? -1.619 4.221 -4.347 1.00 27.91 42 PHE B CA 1
ATOM 1325 C C . PHE B 1 42 ? -1.724 5.603 -4.934 1.00 27.66 42 PHE B C 1
ATOM 1326 O O . PHE B 1 42 ? -2.563 5.861 -5.792 1.00 27.54 42 PHE B O 1
ATOM 1334 N N . LEU B 1 43 ? -0.868 6.491 -4.462 1.00 27.26 43 LEU B N 1
ATOM 1335 C CA . LEU B 1 43 ? -0.805 7.840 -4.984 1.00 27.58 43 LEU B CA 1
ATOM 1336 C C . LEU B 1 43 ? 0.029 7.704 -6.259 1.00 27.97 43 LEU B C 1
ATOM 1337 O O . LEU B 1 43 ? -0.178 8.417 -7.240 1.00 28.53 43 LEU B O 1
ATOM 1342 N N . LEU B 1 44 ? 0.983 6.780 -6.221 1.00 27.00 44 LEU B N 1
ATOM 1343 C CA . LEU B 1 44 ? 1.838 6.515 -7.347 1.00 27.26 44 LEU B CA 1
ATOM 1344 C C . LEU B 1 44 ? 2.227 5.052 -7.418 1.00 28.03 44 LEU B C 1
ATOM 1345 O O . LEU B 1 44 ? 2.694 4.475 -6.435 1.00 30.74 44 LEU B O 1
ATOM 1350 N N . HIS B 1 45 ? 1.939 4.440 -8.560 1.00 26.13 45 HIS B N 1
ATOM 1351 C CA . HIS B 1 45 ? 2.330 3.079 -8.861 1.00 24.68 45 HIS B CA 1
ATOM 1352 C C . HIS B 1 45 ? 3.305 3.303 -10.029 1.00 27.17 45 HIS B C 1
ATOM 1353 O O . HIS B 1 45 ? 2.917 3.817 -11.094 1.00 26.70 45 HIS B O 1
ATOM 1360 N N . PHE B 1 46 ? 4.588 3.071 -9.762 1.00 27.27 46 PHE B N 1
ATOM 1361 C CA . PHE B 1 46 ? 5.654 3.232 -10.750 1.00 25.98 46 PHE B CA 1
ATOM 1362 C C . PHE B 1 46 ? 6.024 1.831 -11.231 1.00 24.40 46 PHE B C 1
ATOM 1363 O O . PHE B 1 46 ? 6.537 1.022 -10.472 1.00 24.49 46 PHE B O 1
ATOM 1371 N N . ASN B 1 47 ? 5.734 1.532 -12.486 1.00 22.15 47 ASN B N 1
ATOM 1372 C CA . ASN B 1 47 ? 6.017 0.206 -13.022 1.00 23.90 47 ASN B CA 1
ATOM 1373 C C . ASN B 1 47 ? 7.002 0.251 -14.229 1.00 23.72 47 ASN B C 1
ATOM 1374 O O . ASN B 1 47 ? 6.730 0.883 -15.238 1.00 22.27 47 ASN B O 1
ATOM 1379 N N . ALA B 1 48 ? 8.178 -0.342 -14.084 1.00 23.73 48 ALA B N 1
ATOM 1380 C CA . ALA B 1 48 ? 9.150 -0.382 -15.181 1.00 25.14 48 ALA B CA 1
ATOM 1381 C C . ALA B 1 48 ? 8.976 -1.744 -15.790 1.00 26.08 48 ALA B C 1
ATOM 1382 O O . ALA B 1 48 ? 9.298 -2.760 -15.155 1.00 26.88 48 ALA B O 1
ATOM 1384 N N . ARG B 1 49 ? 8.448 -1.769 -17.013 1.00 26.92 49 ARG B N 1
ATOM 1385 C CA . ARG B 1 49 ? 8.186 -3.017 -17.726 1.00 27.23 49 ARG B CA 1
ATOM 1386 C C . ARG B 1 49 ? 9.240 -3.327 -18.764 1.00 27.33 49 ARG B C 1
ATOM 1387 O O . ARG B 1 49 ? 9.489 -2.515 -19.680 1.00 25.39 49 ARG B O 1
ATOM 1395 N N . PHE B 1 50 ? 9.884 -4.479 -18.584 1.00 26.92 50 PHE B N 1
ATOM 1396 C CA . PHE B 1 50 ? 10.900 -4.942 -19.520 1.00 32.06 50 PHE B CA 1
ATOM 1397 C C . PHE B 1 50 ? 10.144 -5.551 -20.684 1.00 33.63 50 PHE B C 1
ATOM 1398 O O . PHE B 1 50 ? 10.280 -5.110 -21.824 1.00 35.35 50 PHE B O 1
ATOM 1406 N N . ASP B 1 51 ? 9.296 -6.515 -20.361 1.00 35.76 51 ASP B N 1
ATOM 1407 C CA . ASP B 1 51 ? 8.434 -7.173 -21.321 1.00 38.23 51 ASP B CA 1
ATOM 1408 C C . ASP B 1 51 ? 7.266 -7.686 -20.477 1.00 37.42 51 ASP B C 1
ATOM 1409 O O . ASP B 1 51 ? 7.320 -8.804 -19.950 1.00 37.00 51 ASP B O 1
ATOM 1414 N N . LEU B 1 52 ? 6.212 -6.872 -20.364 1.00 37.58 52 LEU B N 1
ATOM 1415 C CA . LEU B 1 52 ? 5.060 -7.205 -19.518 1.00 38.03 52 LEU B CA 1
ATOM 1416 C C . LEU B 1 52 ? 3.790 -6.428 -19.873 1.00 38.08 52 LEU B C 1
ATOM 1417 O O . LEU B 1 52 ? 3.827 -5.205 -20.038 1.00 37.70 52 LEU B O 1
ATOM 1422 N N . HIS B 1 53 ? 2.657 -7.136 -19.918 1.00 39.71 53 HIS B N 1
ATOM 1423 C CA . HIS B 1 53 ? 1.336 -6.548 -20.248 1.00 40.83 53 HIS B CA 1
ATOM 1424 C C . HIS B 1 53 ? 1.366 -5.845 -21.627 1.00 42.26 53 HIS B C 1
ATOM 1425 O O . HIS B 1 53 ? 0.655 -4.853 -21.864 1.00 41.62 53 HIS B O 1
ATOM 1432 N N . GLY B 1 54 ? 2.209 -6.369 -22.524 1.00 43.35 54 GLY B N 1
ATOM 1433 C CA . GLY B 1 54 ? 2.348 -5.817 -23.870 1.00 42.60 54 GLY B CA 1
ATOM 1434 C C . GLY B 1 54 ? 3.270 -4.610 -23.982 1.00 42.32 54 GLY B C 1
ATOM 1435 O O . GLY B 1 54 ? 3.317 -3.939 -25.015 1.00 43.31 54 GLY B O 1
ATOM 1436 N N . ASP B 1 55 ? 3.971 -4.295 -22.903 1.00 39.20 55 ASP B N 1
ATOM 1437 C CA . ASP B 1 55 ? 4.884 -3.187 -22.925 1.00 35.72 55 ASP B CA 1
ATOM 1438 C C . ASP B 1 55 ? 6.279 -3.787 -22.903 1.00 33.78 55 ASP B C 1
ATOM 1439 O O . ASP B 1 55 ? 6.515 -4.807 -22.262 1.00 31.83 55 ASP B O 1
ATOM 1444 N N . VAL B 1 56 ? 7.167 -3.209 -23.699 1.00 34.11 56 VAL B N 1
ATOM 1445 C CA . VAL B 1 56 ? 8.565 -3.636 -23.800 1.00 32.53 56 VAL B CA 1
ATOM 1446 C C . VAL B 1 56 ? 9.373 -2.375 -23.548 1.00 32.23 56 VAL B C 1
ATOM 1447 O O . VAL B 1 56 ? 9.178 -1.363 -24.229 1.00 33.39 56 VAL B O 1
ATOM 1451 N N . ASN B 1 57 ? 10.201 -2.420 -22.511 1.00 31.41 57 ASN B N 1
ATOM 1452 C CA . ASN B 1 57 ? 11.036 -1.291 -22.088 1.00 32.47 57 ASN B CA 1
ATOM 1453 C C . ASN B 1 57 ? 10.233 -0.008 -21.946 1.00 32.14 57 ASN B C 1
ATOM 1454 O O . ASN B 1 57 ? 10.621 1.035 -22.476 1.00 32.26 57 ASN B O 1
ATOM 1459 N N . LYS B 1 58 ? 9.159 -0.057 -21.169 1.00 31.91 58 LYS B N 1
ATOM 1460 C CA . LYS B 1 58 ? 8.370 1.141 -20.994 1.00 31.89 58 LYS B CA 1
ATOM 1461 C C . LYS B 1 58 ? 7.992 1.358 -19.536 1.00 30.29 58 LYS B C 1
ATOM 1462 O O . LYS B 1 58 ? 7.753 0.393 -18.820 1.00 30.03 58 LYS B O 1
ATOM 1468 N N . ILE B 1 59 ? 8.014 2.614 -19.089 1.00 28.54 59 ILE B N 1
ATOM 1469 C CA . ILE B 1 59 ? 7.626 2.972 -17.724 1.00 26.66 59 ILE B CA 1
ATOM 1470 C C . ILE B 1 59 ? 6.139 3.371 -17.695 1.00 27.50 59 ILE B C 1
ATOM 1471 O O . ILE B 1 59 ? 5.719 4.278 -18.424 1.00 26.81 59 ILE B O 1
ATOM 1476 N N . VAL B 1 60 ? 5.351 2.684 -16.874 1.00 27.10 60 VAL B N 1
ATOM 1477 C CA . VAL B 1 60 ? 3.941 3.006 -16.719 1.00 28.88 60 VAL B CA 1
ATOM 1478 C C . VAL B 1 60 ? 3.620 3.467 -15.283 1.00 28.74 60 VAL B C 1
ATOM 1479 O O . VAL B 1 60 ? 3.827 2.709 -14.331 1.00 29.94 60 VAL B O 1
ATOM 1483 N N . CYS B 1 61 ? 3.150 4.703 -15.126 1.00 28.21 61 CYS B N 1
ATOM 1484 C CA . CYS B 1 61 ? 2.773 5.238 -13.809 1.00 28.92 61 CYS B CA 1
ATOM 1485 C C . CYS B 1 61 ? 1.255 5.336 -13.725 1.00 29.43 61 CYS B C 1
ATOM 1486 O O . CYS B 1 61 ? 0.570 5.443 -14.736 1.00 30.93 61 CYS B O 1
ATOM 1489 N N . ASN B 1 62 ? 0.720 5.292 -12.520 1.00 29.60 62 ASN B N 1
ATOM 1490 C CA . ASN B 1 62 ? -0.724 5.370 -12.343 1.00 28.66 62 ASN B CA 1
ATOM 1491 C C . ASN B 1 62 ? -1.018 5.425 -10.835 1.00 28.17 62 ASN B C 1
ATOM 1492 O O . ASN B 1 62 ? -0.119 5.259 -10.010 1.00 27.24 62 ASN B O 1
ATOM 1497 N N . SER B 1 63 ? -2.259 5.712 -10.477 1.00 27.51 63 SER B N 1
ATOM 1498 C CA . SER B 1 63 ? -2.660 5.747 -9.088 1.00 26.78 63 SER B CA 1
ATOM 1499 C C . SER B 1 63 ? -3.735 4.690 -8.923 1.00 27.71 63 SER B C 1
ATOM 1500 O O . SER B 1 63 ? -4.210 4.119 -9.904 1.00 30.11 63 SER B O 1
ATOM 1503 N N . LYS B 1 64 ? -4.075 4.362 -7.691 1.00 27.19 64 LYS B N 1
ATOM 1504 C CA . LYS B 1 64 ? -5.100 3.366 -7.442 1.00 26.41 64 LYS B CA 1
ATOM 1505 C C . LYS B 1 64 ? -5.928 3.861 -6.273 1.00 28.71 64 LYS B C 1
ATOM 1506 O O . LYS B 1 64 ? -5.399 4.436 -5.314 1.00 30.45 64 LYS B O 1
ATOM 1512 N N . GLU B 1 65 ? -7.236 3.722 -6.379 1.00 30.52 65 GLU B N 1
ATOM 1513 C CA . GLU B 1 65 ? -8.106 4.198 -5.329 1.00 33.62 65 GLU B CA 1
ATOM 1514 C C . GLU B 1 65 ? -9.141 3.149 -5.126 1.00 34.70 65 GLU B C 1
ATOM 1515 O O . GLU B 1 65 ? -9.829 2.779 -6.067 1.00 34.87 65 GLU B O 1
ATOM 1521 N N . ALA B 1 66 ? -9.158 2.583 -3.926 1.00 35.80 66 ALA B N 1
ATOM 1522 C CA . ALA B 1 66 ? -10.122 1.556 -3.578 1.00 35.84 66 ALA B CA 1
ATOM 1523 C C . ALA B 1 66 ? -10.089 0.396 -4.566 1.00 37.29 66 ALA B C 1
ATOM 1524 O O . ALA B 1 66 ? -11.144 -0.031 -5.077 1.00 37.34 66 ALA B O 1
ATOM 1526 N N . ASP B 1 67 ? -8.875 -0.090 -4.847 1.00 38.09 67 ASP B N 1
ATOM 1527 C CA . ASP B 1 67 ? -8.670 -1.215 -5.760 1.00 38.76 67 ASP B CA 1
ATOM 1528 C C . ASP B 1 67 ? -8.964 -0.885 -7.218 1.00 38.06 67 ASP B C 1
ATOM 1529 O O . ASP B 1 67 ? -9.116 -1.797 -8.028 1.00 39.89 67 ASP B O 1
ATOM 1534 N N . ALA B 1 68 ? -9.072 0.395 -7.562 1.00 35.07 68 ALA B N 1
ATOM 1535 C CA . ALA B 1 68 ? -9.358 0.761 -8.944 1.00 31.86 68 ALA B CA 1
ATOM 1536 C C . ALA B 1 68 ? -8.290 1.657 -9.579 1.00 30.30 68 ALA B C 1
ATOM 1537 O O . ALA B 1 68 ? -8.028 2.782 -9.126 1.00 28.58 68 ALA B O 1
ATOM 1539 N N . TRP B 1 69 ? -7.670 1.152 -10.635 1.00 28.56 69 TRP B N 1
ATOM 1540 C CA . TRP B 1 69 ? -6.651 1.905 -11.351 1.00 26.80 69 TRP B CA 1
ATOM 1541 C C . TRP B 1 69 ? -7.169 3.152 -12.087 1.00 27.75 69 TRP B C 1
ATOM 1542 O O . TRP B 1 69 ? -8.279 3.158 -12.668 1.00 28.29 69 TRP B O 1
ATOM 1553 N N . GLY B 1 70 ? -6.376 4.219 -12.011 1.00 26.22 70 GLY B N 1
ATOM 1554 C CA . GLY B 1 70 ? -6.705 5.472 -12.664 1.00 23.52 70 GLY B CA 1
ATOM 1555 C C . GLY B 1 70 ? -6.169 5.448 -14.083 1.00 22.25 70 GLY B C 1
ATOM 1556 O O . GLY B 1 70 ? -5.944 4.380 -14.652 1.00 19.14 70 GLY B O 1
ATOM 1557 N N . SER B 1 71 ? -5.930 6.620 -14.647 1.00 23.61 71 SER B N 1
ATOM 1558 C CA . SER B 1 71 ? -5.419 6.706 -16.005 1.00 25.14 71 SER B CA 1
ATOM 1559 C C . SER B 1 71 ? -3.902 6.672 -15.982 1.00 24.54 71 SER B C 1
ATOM 1560 O O . SER B 1 71 ? -3.283 7.415 -15.217 1.00 23.97 71 SER B O 1
ATOM 1563 N N . GLU B 1 72 ? -3.331 5.809 -16.823 1.00 23.67 72 GLU B N 1
ATOM 1564 C CA . GLU B 1 72 ? -1.893 5.622 -16.956 1.00 25.55 72 GLU B CA 1
ATOM 1565 C C . GLU B 1 72 ? -1.158 6.749 -17.684 1.00 28.54 72 GLU B C 1
ATOM 1566 O O . GLU B 1 72 ? -1.705 7.408 -18.569 1.00 31.08 72 GLU B O 1
ATOM 1572 N N . GLN B 1 73 ? 0.095 6.959 -17.291 1.00 30.50 73 GLN B N 1
ATOM 1573 C CA . GLN B 1 73 ? 0.986 7.937 -17.908 1.00 31.34 73 GLN B CA 1
ATOM 1574 C C . GLN B 1 73 ? 2.189 7.086 -18.314 1.00 32.46 73 GLN B C 1
ATOM 1575 O O . GLN B 1 73 ? 2.843 6.497 -17.451 1.00 32.84 73 GLN B O 1
ATOM 1581 N N . ARG B 1 74 ? 2.402 6.927 -19.617 1.00 33.01 74 ARG B N 1
ATOM 1582 C CA . ARG B 1 74 ? 3.512 6.122 -20.129 1.00 33.99 74 ARG B CA 1
ATOM 1583 C C . ARG B 1 74 ? 4.694 7.007 -20.380 1.00 33.53 74 ARG B C 1
ATOM 1584 O O . ARG B 1 74 ? 4.526 8.156 -20.774 1.00 35.48 74 ARG B O 1
ATOM 1592 N N . GLU B 1 75 ? 5.887 6.472 -20.172 1.00 35.27 75 GLU B N 1
ATOM 1593 C CA . GLU B 1 75 ? 7.114 7.229 -20.394 1.00 38.05 75 GLU B CA 1
ATOM 1594 C C . GLU B 1 75 ? 8.064 6.477 -21.319 1.00 38.60 75 GLU B C 1
ATOM 1595 O O . GLU B 1 75 ? 8.288 5.276 -21.163 1.00 37.03 75 GLU B O 1
ATOM 1601 N N . GLU B 1 76 ? 8.626 7.218 -22.268 1.00 41.81 76 GLU B N 1
ATOM 1602 C CA . GLU B 1 76 ? 9.549 6.684 -23.268 1.00 44.06 76 GLU B CA 1
ATOM 1603 C C . GLU B 1 76 ? 10.913 6.350 -22.700 1.00 42.25 76 GLU B C 1
ATOM 1604 O O . GLU B 1 76 ? 11.491 5.317 -23.039 1.00 43.15 76 GLU B O 1
ATOM 1610 N N . VAL B 1 77 ? 11.435 7.234 -21.857 1.00 40.04 77 VAL B N 1
ATOM 1611 C CA . VAL B 1 77 ? 12.736 7.015 -21.237 1.00 39.10 77 VAL B CA 1
ATOM 1612 C C . VAL B 1 77 ? 12.714 5.722 -20.404 1.00 37.80 77 VAL B C 1
ATOM 1613 O O . VAL B 1 77 ? 11.813 5.513 -19.577 1.00 37.45 77 VAL B O 1
ATOM 1617 N N . PHE B 1 78 ? 13.651 4.823 -20.709 1.00 35.01 78 PHE B N 1
ATOM 1618 C CA . PHE B 1 78 ? 13.779 3.555 -19.997 1.00 33.49 78 PHE B CA 1
ATOM 1619 C C . PHE B 1 78 ? 15.246 3.243 -19.731 1.00 34.14 78 PHE B C 1
ATOM 1620 O O . PHE B 1 78 ? 15.818 2.336 -20.340 1.00 34.96 78 PHE B O 1
ATOM 1628 N N . PRO B 1 79 ? 15.864 3.966 -18.787 1.00 33.46 79 PRO B N 1
ATOM 1629 C CA . PRO B 1 79 ? 17.269 3.821 -18.398 1.00 32.63 79 PRO B CA 1
ATOM 1630 C C . PRO B 1 79 ? 17.681 2.528 -17.710 1.00 32.66 79 PRO B C 1
ATOM 1631 O O . PRO B 1 79 ? 18.775 2.439 -17.159 1.00 33.62 79 PRO B O 1
ATOM 1635 N N . PHE B 1 80 ? 16.865 1.495 -17.823 1.00 33.01 80 PHE B N 1
ATOM 1636 C CA . PHE B 1 80 ? 17.169 0.248 -17.151 1.00 32.52 80 PHE B CA 1
ATOM 1637 C C . PHE B 1 80 ? 17.498 -0.930 -18.071 1.00 33.31 80 PHE B C 1
ATOM 1638 O O . PHE B 1 80 ? 17.154 -0.942 -19.270 1.00 33.67 80 PHE B O 1
ATOM 1646 N N . GLN B 1 81 ? 18.115 -1.942 -17.461 1.00 32.98 81 GLN B N 1
ATOM 1647 C CA . GLN B 1 81 ? 18.438 -3.192 -18.119 1.00 33.80 81 GLN B CA 1
ATOM 1648 C C . GLN B 1 81 ? 18.452 -4.266 -17.056 1.00 32.09 81 GLN B C 1
ATOM 1649 O O . GLN B 1 81 ? 18.802 -4.000 -15.919 1.00 33.30 81 GLN B O 1
ATOM 1655 N N . GLN B 1 82 ? 17.952 -5.442 -17.404 1.00 32.38 82 GLN B N 1
ATOM 1656 C CA . GLN B 1 82 ? 17.881 -6.568 -16.488 1.00 34.67 82 GLN B CA 1
ATOM 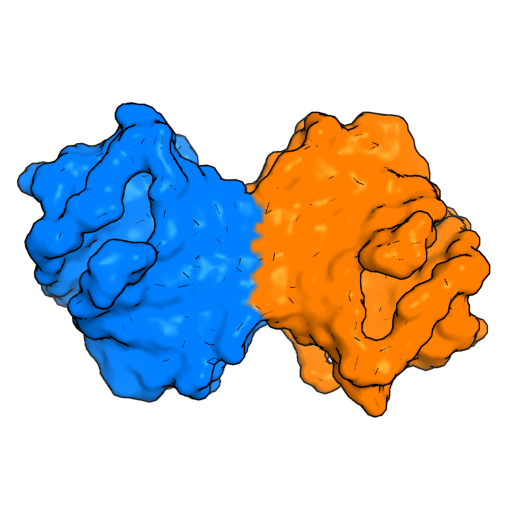1657 C C . GLN B 1 82 ? 19.240 -6.820 -15.873 1.00 38.47 82 GLN B C 1
ATOM 1658 O O . GLN B 1 82 ? 20.262 -6.618 -16.532 1.00 40.14 82 GLN B O 1
ATOM 1664 N N . GLY B 1 83 ? 19.249 -7.218 -14.602 1.00 40.42 83 GLY B N 1
ATOM 1665 C CA . GLY B 1 83 ? 20.491 -7.512 -13.913 1.00 42.15 83 GLY B CA 1
ATOM 1666 C C . GLY B 1 83 ? 21.228 -6.306 -13.364 1.00 44.71 83 GLY B C 1
ATOM 1667 O O . GLY B 1 83 ? 22.191 -6.452 -12.612 1.00 46.67 83 GLY B O 1
ATOM 1668 N N . ALA B 1 84 ? 20.817 -5.108 -13.745 1.00 44.70 84 ALA B N 1
ATOM 1669 C CA . ALA B 1 84 ? 21.500 -3.923 -13.249 1.00 44.65 84 ALA B CA 1
ATOM 1670 C C . ALA B 1 84 ? 20.991 -3.496 -11.864 1.00 44.33 84 ALA B C 1
ATOM 1671 O O . ALA B 1 84 ? 20.175 -4.185 -11.238 1.00 41.82 84 ALA B O 1
ATOM 1673 N N . GLU B 1 85 ? 21.524 -2.378 -11.387 1.00 44.87 85 GLU B N 1
ATOM 1674 C CA . GLU B 1 85 ? 21.138 -1.812 -10.115 1.00 48.02 85 GLU B CA 1
ATOM 1675 C C . GLU B 1 85 ? 20.409 -0.503 -10.368 1.00 47.50 85 GLU B C 1
ATOM 1676 O O . GLU B 1 85 ? 20.907 0.371 -11.082 1.00 48.47 85 GLU B O 1
ATOM 1682 N N . VAL B 1 86 ? 19.237 -0.368 -9.764 1.00 45.88 86 VAL B N 1
ATOM 1683 C CA . VAL B 1 86 ? 18.410 0.820 -9.914 1.00 44.43 86 VAL B CA 1
ATOM 1684 C C . VAL B 1 86 ? 18.732 1.782 -8.769 1.00 43.18 86 VAL B C 1
ATOM 1685 O O . VAL B 1 86 ? 19.105 1.355 -7.690 1.00 43.27 86 VAL B O 1
ATOM 1689 N N . MET B 1 87 ? 18.582 3.073 -9.007 1.00 43.76 87 MET B N 1
ATOM 1690 C CA . MET B 1 87 ? 18.803 4.077 -7.987 1.00 46.10 87 MET B CA 1
ATOM 1691 C C . MET B 1 87 ? 17.744 5.142 -8.278 1.00 46.76 87 MET B C 1
ATOM 1692 O O . MET B 1 87 ? 17.973 6.052 -9.076 1.00 47.59 87 MET B O 1
ATOM 1697 N N . VAL B 1 88 ? 16.574 5.011 -7.657 1.00 45.11 88 VAL B N 1
ATOM 1698 C CA . VAL B 1 88 ? 15.482 5.950 -7.891 1.00 43.90 88 VAL B CA 1
ATOM 1699 C C . VAL B 1 88 ? 15.163 6.821 -6.690 1.00 41.55 88 VAL B C 1
ATOM 1700 O O . VAL B 1 88 ? 15.138 6.358 -5.559 1.00 41.12 88 VAL B O 1
ATOM 1704 N N . CYS B 1 89 ? 14.790 8.056 -6.973 1.00 39.76 89 CYS B N 1
ATOM 1705 C CA . CYS B 1 89 ? 14.475 9.021 -5.948 1.00 39.38 89 CYS B CA 1
ATOM 1706 C C . CYS B 1 89 ? 13.112 9.638 -6.224 1.00 35.56 89 CYS B C 1
ATOM 1707 O O . CYS B 1 89 ? 12.840 10.076 -7.334 1.00 35.62 89 CYS B O 1
ATOM 1710 N N . PHE B 1 90 ? 12.235 9.622 -5.228 1.00 32.67 90 PHE B N 1
ATOM 1711 C CA . PHE B 1 90 ? 10.901 10.182 -5.366 1.00 29.67 90 PHE B CA 1
ATOM 1712 C C . PHE B 1 90 ? 10.729 11.370 -4.462 1.00 29.98 90 PHE B C 1
ATOM 1713 O O . PHE B 1 90 ? 10.773 11.222 -3.249 1.00 31.67 90 PHE B O 1
ATOM 1721 N N . GLU B 1 91 ? 10.537 12.550 -5.034 1.00 30.54 91 GLU B N 1
ATOM 1722 C CA . GLU B 1 91 ? 10.325 13.740 -4.234 1.00 32.37 91 GLU B CA 1
ATOM 1723 C C . GLU B 1 91 ? 8.836 14.065 -4.256 1.00 35.00 91 GLU B C 1
ATOM 1724 O O . GLU B 1 91 ? 8.238 14.238 -5.328 1.00 35.33 91 GLU B O 1
ATOM 1730 N N . TYR B 1 92 ? 8.260 14.186 -3.069 1.00 35.63 92 TYR B N 1
ATOM 1731 C CA . TYR B 1 92 ? 6.855 14.467 -2.916 1.00 37.92 92 TYR B CA 1
ATOM 1732 C C . TYR B 1 92 ? 6.574 15.954 -2.856 1.00 39.92 92 TYR B C 1
ATOM 1733 O O . TYR B 1 92 ? 7.098 16.651 -2.008 1.00 39.77 92 TYR B O 1
ATOM 1742 N N . GLN B 1 93 ? 5.814 16.446 -3.824 1.00 44.46 93 GLN B N 1
ATOM 1743 C CA . GLN B 1 93 ? 5.394 17.847 -3.870 1.00 49.11 93 GLN B CA 1
ATOM 1744 C C . GLN B 1 93 ? 3.873 17.711 -3.871 1.00 50.97 93 GLN B C 1
ATOM 1745 O O . GLN B 1 93 ? 3.347 16.699 -4.342 1.00 50.98 93 GLN B O 1
ATOM 1751 N N . THR B 1 94 ? 3.161 18.673 -3.298 1.00 53.93 94 THR B N 1
ATOM 1752 C CA . THR B 1 94 ? 1.698 18.558 -3.242 1.00 57.09 94 THR B CA 1
ATOM 1753 C C . THR B 1 94 ? 1.056 18.471 -4.617 1.00 57.09 94 THR B C 1
ATOM 1754 O O . THR B 1 94 ? -0.004 17.867 -4.783 1.00 58.16 94 THR B O 1
ATOM 1758 N N . GLN B 1 95 ? 1.713 19.083 -5.594 1.00 56.96 95 GLN B N 1
ATOM 1759 C CA . GLN B 1 95 ? 1.230 19.073 -6.962 1.00 56.31 95 GLN B CA 1
ATOM 1760 C C . GLN B 1 95 ? 1.674 17.831 -7.729 1.00 53.04 95 GLN B C 1
ATOM 1761 O O . GLN B 1 95 ? 0.901 17.230 -8.467 1.00 53.13 95 GLN B O 1
ATOM 1767 N N . LYS B 1 96 ? 2.915 17.424 -7.545 1.00 49.45 96 LYS B N 1
ATOM 1768 C CA . LYS B 1 96 ? 3.378 16.263 -8.264 1.00 47.00 96 LYS B CA 1
ATOM 1769 C C . LYS B 1 96 ? 4.468 15.530 -7.513 1.00 44.24 96 LYS B C 1
ATOM 1770 O O . LYS B 1 96 ? 4.920 15.960 -6.449 1.00 44.82 96 LYS B O 1
ATOM 1776 N N . ILE B 1 97 ? 4.846 14.382 -8.049 1.00 40.39 97 ILE B N 1
ATOM 1777 C CA . ILE B 1 97 ? 5.920 13.596 -7.485 1.00 37.05 97 ILE B CA 1
ATOM 1778 C C . ILE B 1 97 ? 6.965 13.562 -8.581 1.00 34.81 97 ILE B C 1
ATOM 1779 O O . ILE B 1 97 ? 6.662 13.248 -9.737 1.00 33.86 97 ILE B O 1
ATOM 1784 N N . ILE B 1 98 ? 8.159 14.016 -8.240 1.00 33.54 98 ILE B N 1
ATOM 1785 C CA . ILE B 1 98 ? 9.266 14.045 -9.183 1.00 32.81 98 ILE B CA 1
ATOM 1786 C C . ILE B 1 98 ? 10.077 12.768 -9.023 1.00 32.45 98 ILE B C 1
ATOM 1787 O O . ILE B 1 98 ? 10.360 12.350 -7.903 1.00 31.74 98 ILE B O 1
ATOM 1792 N N . ILE B 1 99 ? 10.266 12.060 -10.133 1.00 33.28 99 ILE B N 1
ATOM 1793 C CA . ILE B 1 99 ? 11.038 10.813 -10.152 1.00 33.58 99 ILE B CA 1
ATOM 1794 C C . ILE B 1 99 ? 12.339 11.173 -10.852 1.00 32.76 99 ILE B C 1
ATOM 1795 O O . ILE B 1 99 ? 12.325 11.766 -11.935 1.00 31.68 99 ILE B O 1
ATOM 1800 N N . LYS B 1 100 ? 13.451 10.897 -10.184 1.00 32.93 100 LYS B N 1
ATOM 1801 C CA . LYS B 1 100 ? 14.771 11.176 -10.714 1.00 31.58 100 LYS B CA 1
ATOM 1802 C C . LYS B 1 100 ? 15.589 9.905 -10.641 1.00 31.59 100 LYS B C 1
ATOM 1803 O O . LYS B 1 100 ? 15.564 9.211 -9.626 1.00 29.45 100 LYS B O 1
ATOM 1809 N N . PHE B 1 101 ? 16.306 9.601 -11.722 1.00 32.35 101 PHE B N 1
ATOM 1810 C CA . PHE B 1 101 ? 17.173 8.424 -11.792 1.00 31.84 101 PHE B CA 1
ATOM 1811 C C . PHE B 1 101 ? 18.630 8.857 -11.813 1.00 29.69 101 PHE B C 1
ATOM 1812 O O . PHE B 1 101 ? 18.934 9.994 -12.160 1.00 28.19 101 PHE B O 1
ATOM 1820 N N . SER B 1 102 ? 19.534 7.955 -11.453 1.00 30.58 102 SER B N 1
ATOM 1821 C CA . SER B 1 102 ? 20.949 8.299 -11.428 1.00 32.02 102 SER B CA 1
ATOM 1822 C C . SER B 1 102 ? 21.431 8.608 -12.834 1.00 34.55 102 SER B C 1
ATOM 1823 O O . SER B 1 102 ? 22.439 9.281 -13.030 1.00 36.20 102 SER B O 1
ATOM 1826 N N . SER B 1 103 ? 20.636 8.190 -13.810 1.00 35.57 103 SER B N 1
ATOM 1827 C CA . SER B 1 103 ? 20.935 8.410 -15.205 1.00 33.77 103 SER B CA 1
ATOM 1828 C C . SER B 1 103 ? 20.896 9.895 -15.541 1.00 33.64 103 SER B C 1
ATOM 1829 O O . SER B 1 103 ? 21.416 10.329 -16.567 1.00 36.41 103 SER B O 1
ATOM 1832 N N . GLY B 1 104 ? 20.287 10.686 -14.682 1.00 32.72 104 GLY B N 1
ATOM 1833 C CA . GLY B 1 104 ? 20.184 12.100 -14.977 1.00 33.36 104 GLY B CA 1
ATOM 1834 C C . GLY B 1 104 ? 18.800 12.397 -15.534 1.00 35.41 104 GLY B C 1
ATOM 1835 O O . GLY B 1 104 ? 18.452 13.555 -15.763 1.00 35.22 104 GLY B O 1
ATOM 1836 N N . ASP B 1 105 ? 18.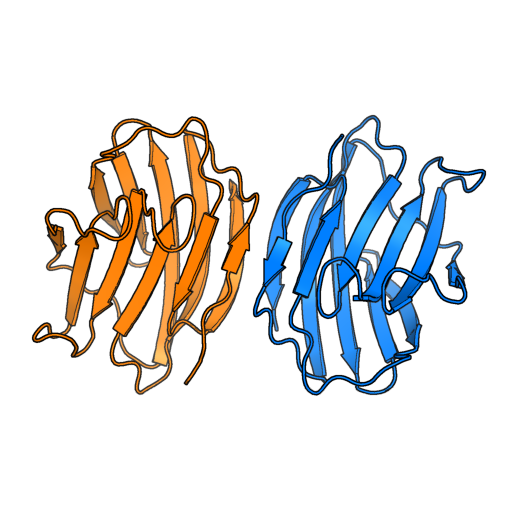023 11.345 -15.791 1.00 36.63 105 ASP B N 1
ATOM 1837 C CA . ASP B 1 105 ? 16.659 11.489 -16.293 1.00 37.83 105 ASP B CA 1
ATOM 1838 C C . ASP B 1 105 ? 15.682 11.794 -15.179 1.00 37.02 105 ASP B C 1
ATOM 1839 O O . ASP B 1 105 ? 15.742 11.201 -14.088 1.00 35.50 105 ASP B O 1
ATOM 1844 N N . GLN B 1 106 ? 14.716 12.638 -15.504 1.00 35.35 106 GLN B N 1
ATOM 1845 C CA . GLN B 1 106 ? 13.739 13.062 -14.529 1.00 35.37 106 GLN B CA 1
ATOM 1846 C C . GLN B 1 106 ? 12.377 13.273 -15.159 1.00 35.62 106 GLN B C 1
ATOM 1847 O O . GLN B 1 106 ? 12.275 13.530 -16.365 1.00 35.51 106 GLN B O 1
ATOM 1853 N N . PHE B 1 107 ? 11.330 13.053 -14.373 1.00 33.37 107 PHE B N 1
ATOM 1854 C CA . PHE B 1 107 ? 9.977 13.314 -14.836 1.00 34.37 107 PHE B CA 1
ATOM 1855 C C . PHE B 1 107 ? 9.085 13.264 -13.644 1.00 34.01 107 PHE B C 1
ATOM 1856 O O . PHE B 1 107 ? 9.478 12.747 -12.616 1.00 34.54 107 PHE B O 1
ATOM 1864 N N . SER B 1 108 ? 7.903 13.850 -13.767 1.00 35.50 108 SER B N 1
ATOM 1865 C CA . SER B 1 108 ? 6.946 13.873 -12.676 1.00 35.47 108 SER B CA 1
ATOM 1866 C C . SER B 1 108 ? 5.595 13.250 -13.015 1.00 33.75 108 SER B C 1
ATOM 1867 O O . SER B 1 108 ? 5.264 12.986 -14.177 1.00 33.45 108 SER B O 1
ATOM 1870 N N . PHE B 1 109 ? 4.853 12.955 -11.966 1.00 32.76 109 PHE B N 1
ATOM 1871 C CA . PHE B 1 109 ? 3.539 12.377 -12.085 1.00 33.07 109 PHE B CA 1
ATOM 1872 C C . PHE B 1 109 ? 2.646 13.339 -11.321 1.00 34.74 109 PHE B C 1
ATOM 1873 O O . PHE B 1 109 ? 3.100 13.987 -10.387 1.00 36.59 109 PHE B O 1
ATOM 1881 N N . PRO B 1 110 ? 1.394 13.528 -11.756 1.00 36.87 110 PRO B N 1
ATOM 1882 C CA . PRO B 1 110 ? 0.604 14.465 -10.957 1.00 37.23 110 PRO B CA 1
ATOM 1883 C C . PRO B 1 110 ? -0.015 13.788 -9.735 1.00 37.77 110 PRO B C 1
ATOM 1884 O O . PRO B 1 110 ? -0.305 12.589 -9.739 1.00 37.45 110 PRO B O 1
ATOM 1888 N N . VAL B 1 111 ? -0.111 14.537 -8.651 1.00 39.02 111 VAL B N 1
ATOM 1889 C CA . VAL B 1 111 ? -0.717 14.021 -7.431 1.00 40.67 111 VAL B CA 1
ATOM 1890 C C . VAL B 1 111 ? -2.242 14.113 -7.617 1.00 41.39 111 VAL B C 1
ATOM 1891 O O . VAL B 1 111 ? -2.788 15.184 -7.903 1.00 42.14 111 VAL B O 1
ATOM 1895 N N . ARG B 1 112 ? -2.929 12.988 -7.510 1.00 41.23 112 ARG B N 1
ATOM 1896 C CA . ARG B 1 112 ? -4.377 13.000 -7.681 1.00 40.41 112 ARG B CA 1
ATOM 1897 C C . ARG B 1 112 ? -5.158 13.061 -6.358 1.00 41.68 112 ARG B C 1
ATOM 1898 O O . ARG B 1 112 ? -6.350 13.352 -6.343 1.00 41.88 112 ARG B O 1
ATOM 1906 N N . LYS B 1 113 ? -4.487 12.757 -5.253 1.00 42.45 113 LYS B N 1
ATOM 1907 C CA . LYS B 1 113 ? -5.091 12.849 -3.931 1.00 43.27 113 LYS B CA 1
ATOM 1908 C C . LYS B 1 113 ? -4.006 13.359 -3.016 1.00 42.52 113 LYS B C 1
ATOM 1909 O O . LYS B 1 113 ? -3.025 12.665 -2.772 1.00 40.96 113 LYS B O 1
ATOM 1915 N N . VAL B 1 114 ? -4.131 14.599 -2.578 1.00 42.97 114 VAL B N 1
ATOM 1916 C CA . VAL B 1 114 ? -3.120 15.139 -1.683 1.00 45.40 114 VAL B CA 1
ATOM 1917 C C . VAL B 1 114 ? -3.191 14.428 -0.330 1.00 45.34 114 VAL B C 1
ATOM 1918 O O . VAL B 1 114 ? -4.279 14.175 0.207 1.00 45.84 114 VAL B O 1
ATOM 1922 N N . LEU B 1 115 ? -2.032 14.005 0.158 1.00 44.94 115 LEU B N 1
ATOM 1923 C CA . LEU B 1 115 ? -1.945 13.341 1.446 1.00 42.34 115 LEU B CA 1
ATOM 1924 C C . LEU B 1 115 ? -1.111 14.246 2.323 1.00 41.26 115 LEU B C 1
ATOM 1925 O O . LEU B 1 115 ? -0.222 14.932 1.818 1.00 40.26 115 LEU B O 1
ATOM 1930 N N . PRO B 1 116 ? -1.489 14.390 3.610 1.00 40.99 116 PRO B N 1
ATOM 1931 C CA . PRO B 1 116 ? -0.669 15.261 4.453 1.00 40.92 116 PRO B CA 1
ATOM 1932 C C . PRO B 1 116 ? 0.732 14.605 4.566 1.00 40.75 116 PRO B C 1
ATOM 1933 O O . PRO B 1 116 ? 1.749 15.293 4.658 1.00 41.86 116 PRO B O 1
ATOM 1937 N N . SER B 1 117 ? 0.775 13.279 4.464 1.00 39.09 117 SER B N 1
ATOM 1938 C CA . SER B 1 117 ? 2.032 12.554 4.486 1.00 39.73 117 SER B CA 1
ATOM 1939 C C . SER B 1 117 ? 1.724 11.208 3.830 1.00 39.79 117 SER B C 1
ATOM 1940 O O . SER B 1 117 ? 0.552 10.816 3.789 1.00 40.29 117 SER B O 1
ATOM 1943 N N . ILE B 1 118 ? 2.738 10.526 3.283 1.00 38.35 118 ILE B N 1
ATOM 1944 C CA . ILE B 1 118 ? 2.537 9.225 2.645 1.00 37.42 118 ILE B CA 1
ATOM 1945 C C . ILE B 1 118 ? 3.011 8.123 3.585 1.00 37.94 118 ILE B C 1
ATOM 1946 O O . ILE B 1 118 ? 4.200 8.028 3.880 1.00 38.40 118 ILE B O 1
ATOM 1951 N N . PRO B 1 119 ? 2.087 7.271 4.061 1.00 37.07 119 PRO B N 1
ATOM 1952 C CA . PRO B 1 119 ? 2.394 6.173 4.979 1.00 36.44 119 PRO B CA 1
ATOM 1953 C C . PRO B 1 119 ? 2.920 4.843 4.453 1.00 36.84 119 PRO B C 1
ATOM 1954 O O . PRO B 1 119 ? 3.628 4.140 5.178 1.00 38.52 119 PRO B O 1
ATOM 1958 N N . PHE B 1 120 ? 2.569 4.476 3.227 1.00 34.93 120 PHE B N 1
ATOM 1959 C CA . PHE B 1 120 ? 2.957 3.175 2.691 1.00 32.54 120 PHE B CA 1
ATOM 1960 C C . PHE B 1 120 ? 3.833 3.230 1.443 1.00 32.09 120 PHE B C 1
ATOM 1961 O O . PHE B 1 120 ? 3.736 4.156 0.637 1.00 30.64 120 PHE B O 1
ATOM 1969 N N . LEU B 1 121 ? 4.726 2.251 1.342 1.00 31.29 121 LEU B N 1
ATOM 1970 C CA . LEU B 1 121 ? 5.619 2.091 0.204 1.00 28.86 121 LEU B CA 1
ATOM 1971 C C . LEU B 1 121 ? 5.881 0.601 0.081 1.00 28.99 121 LEU B C 1
ATOM 1972 O O . LEU B 1 121 ? 6.051 -0.075 1.091 1.00 28.96 121 LEU B O 1
ATOM 1977 N N . SER B 1 122 ? 5.814 0.068 -1.136 1.00 26.40 122 SER B N 1
ATOM 1978 C CA . SER B 1 122 ? 6.116 -1.328 -1.357 1.00 25.41 122 SER B CA 1
ATOM 1979 C C . SER B 1 122 ? 6.871 -1.469 -2.672 1.00 25.77 122 SER B C 1
ATOM 1980 O O . SER B 1 122 ? 6.833 -0.576 -3.519 1.00 25.30 122 SER B O 1
ATOM 1983 N N . LEU B 1 123 ? 7.621 -2.555 -2.799 1.00 27.10 123 LEU B N 1
ATOM 1984 C CA . LEU B 1 123 ? 8.412 -2.854 -3.987 1.00 28.01 123 LEU B CA 1
ATOM 1985 C C . LEU B 1 123 ? 7.966 -4.203 -4.480 1.00 29.45 123 LEU B C 1
ATOM 1986 O O . LEU B 1 123 ? 7.444 -5.006 -3.705 1.00 32.59 123 LEU B O 1
ATOM 1991 N N . GLU B 1 124 ? 8.181 -4.470 -5.761 1.00 30.37 124 GLU B N 1
ATOM 1992 C CA . GLU B 1 124 ? 7.834 -5.758 -6.352 1.00 31.21 124 GLU B CA 1
ATOM 1993 C C . GLU B 1 124 ? 8.910 -6.073 -7.359 1.00 30.33 124 GLU B C 1
ATOM 1994 O O . GLU B 1 124 ? 9.370 -5.184 -8.063 1.00 30.66 124 GLU B O 1
ATOM 2000 N N . GLY B 1 125 ? 9.366 -7.314 -7.372 1.00 30.62 125 GLY B N 1
ATOM 2001 C CA . GLY B 1 125 ? 10.375 -7.714 -8.334 1.00 33.00 125 GLY B CA 1
ATOM 2002 C C . GLY B 1 125 ? 11.696 -6.984 -8.256 1.00 34.79 125 GLY B C 1
ATOM 2003 O O . GLY B 1 125 ? 12.556 -7.186 -9.101 1.00 37.93 125 GLY B O 1
ATOM 2004 N N . LEU B 1 126 ? 11.862 -6.150 -7.240 1.00 35.38 126 LEU B N 1
ATOM 2005 C CA . LEU B 1 126 ? 13.081 -5.397 -7.052 1.00 35.26 126 LEU B CA 1
ATOM 2006 C C . LEU B 1 126 ? 13.761 -5.846 -5.763 1.00 36.92 126 LEU B C 1
ATOM 2007 O O . LEU B 1 126 ? 13.189 -5.701 -4.679 1.00 38.43 126 LEU B O 1
ATOM 2012 N N . ALA B 1 127 ? 14.956 -6.426 -5.872 1.00 36.23 127 ALA B N 1
ATOM 2013 C CA . ALA B 1 127 ? 15.694 -6.861 -4.682 1.00 35.64 127 ALA B CA 1
ATOM 2014 C C . ALA B 1 127 ? 16.252 -5.607 -3.979 1.00 33.89 127 ALA B C 1
ATOM 2015 O O . ALA B 1 127 ? 17.216 -4.986 -4.443 1.00 33.44 127 ALA B O 1
ATOM 2017 N N . PHE B 1 128 ? 15.618 -5.203 -2.885 1.00 31.79 128 PHE B N 1
ATOM 2018 C CA . PHE B 1 128 ? 16.055 -3.988 -2.195 1.00 33.35 128 PHE B CA 1
ATOM 2019 C C . PHE B 1 128 ? 17.447 -4.040 -1.525 1.00 33.01 128 PHE B C 1
ATOM 2020 O O . PHE B 1 128 ? 17.838 -5.069 -0.965 1.00 32.80 128 PHE B O 1
ATOM 2028 N N . LYS B 1 129 ? 18.200 -2.943 -1.658 1.00 33.10 129 LYS B N 1
ATOM 2029 C CA . LYS B 1 129 ? 19.535 -2.786 -1.063 1.00 34.25 129 LYS B CA 1
ATOM 2030 C C . LYS B 1 129 ? 19.450 -1.839 0.131 1.00 32.60 129 LYS B C 1
ATOM 2031 O O . LYS B 1 129 ? 19.874 -2.159 1.220 1.00 34.99 129 LYS B O 1
ATOM 2037 N N . SER B 1 130 ? 18.910 -0.657 -0.094 1.00 30.69 130 SER B N 1
ATOM 2038 C CA . SER B 1 130 ? 18.770 0.315 0.944 1.00 29.77 130 SER B CA 1
ATOM 2039 C C . SER B 1 130 ? 17.634 1.267 0.589 1.00 30.23 130 SER B C 1
ATOM 2040 O O . SER B 1 130 ? 17.318 1.440 -0.579 1.00 33.26 130 SER B O 1
ATOM 2043 N N . ILE B 1 131 ? 16.992 1.844 1.593 1.00 29.80 131 ILE B N 1
ATOM 2044 C CA . ILE B 1 131 ? 15.900 2.793 1.400 1.00 29.02 131 ILE B CA 1
ATOM 2045 C C . ILE B 1 131 ? 16.258 3.981 2.288 1.00 28.85 131 ILE B C 1
ATOM 2046 O O . ILE B 1 131 ? 16.624 3.780 3.424 1.00 28.28 131 ILE B O 1
ATOM 2051 N N . THR B 1 132 ? 16.180 5.202 1.777 1.00 29.60 132 THR B N 1
ATOM 2052 C CA . THR B 1 132 ? 16.563 6.374 2.558 1.00 32.98 132 THR B CA 1
ATOM 2053 C C . THR B 1 132 ? 15.544 7.487 2.483 1.00 35.91 132 THR B C 1
ATOM 2054 O O . THR B 1 132 ? 14.843 7.580 1.495 1.00 38.59 132 THR B O 1
ATOM 2058 N N . THR B 1 133 ? 15.481 8.352 3.489 1.00 38.77 133 THR B N 1
ATOM 2059 C CA . THR B 1 133 ? 14.527 9.452 3.447 1.00 44.49 133 THR B CA 1
ATOM 2060 C C . THR B 1 133 ? 15.204 10.773 3.703 1.00 47.18 133 THR B C 1
ATOM 2061 O O . THR B 1 133 ? 16.176 10.831 4.451 1.00 47.72 133 THR B O 1
ATOM 2065 N N . GLU B 1 134 ? 14.685 11.828 3.079 1.00 51.02 134 GLU B N 1
ATOM 2066 C CA . GLU B 1 134 ? 15.230 13.172 3.222 1.00 55.65 134 GLU B CA 1
ATOM 2067 C C . GLU B 1 134 ? 14.122 14.212 3.075 1.00 56.69 134 GLU B C 1
ATOM 2068 O O . GLU B 1 134 ? 14.036 14.867 2.016 1.00 58.67 134 GLU B O 1
#

Foldseek 3Di:
DWWFDKAFQPFAAAPKKKKFKFWAAQPHQKKWKFWAHDPQWGLKIWIQGCHPPNDHRKIWIWTGDRNRTDDIDIGRDHPDHHRGMFMWMWHHHQFWIWIQGPVRDIDIGGRPDGDRGITMMIMTNTGTDDMDMD/DDFKDKFFQPFAAAQKKKKFKFWAAQVQQKKWKFWAHDPQWGQKIWIQGCHPPNDHRKIWIWTGHRNRTDDIDIDDDRPDDGGGMWIWMWHHHQQWIWIQTPVRDIDIDGGPDGDRTITMMMMGSTGTDDMDMD

B-factor: mean 36.32, std 11.82, range [16.7, 100.0]

InterPro domains:
  IPR001079 Galectin, carbohydrate recognition domain [PF00337] (7-125)
  IPR001079 Galectin, carbohydrate recognition domain [PS51304] (4-134)
  IPR001079 Galectin, carbohydrate recognition domain [SM00276] (3-134)
  IPR001079 Galectin, carbohydrate recognition domain [SM00908] (8-133)
  IPR001079 Galectin, carbohydrate recognition domain [cd00070] (11-125)
  IPR013320 Concanavalin A-like lectin/glucanase domain superfamily [SSF49899] (5-125)
  IPR044156 Galectin-like [PTHR11346] (11-125)

Secondary structure (DSSP, 8-state):
-----EEEEEEE-TTEEEEEEEE--TT-SEEEEEEEEETTEEEEEEEEEEEETTEEEEEEEEEEETTEE---EEE------TTSEEEEEEEE-SSEEEEEETTS-EEEEE-SS--SSEEEEEEESSEEEEEEE-/-----EEEEEEE-TTEEEEEEEE--TT-SEEEEEEEEETTEEEEEEEEEEEETTEEEEEEEEEEETTEE---EEES-----TTSEEEEEEEE-SSEEEEEETTS-EEEEE-SS--SSEEEEEEES-EEEEEEE-

Organism: Rhinella arenarum (NCBI:txid38577)

Nearest PDB structures (foldseek):
  1a78-assembly1_B  TM=1.008E+00  e=2.213E-26  Rhinella arenarum
  1gan-assembly1_B  TM=9.861E-01  e=1.634E-23  Rhinella arenarum
  3wud-assembly1_A-2  TM=9.829E-01  e=1.574E-19  Xenopus laevis
  4ga9-assembly1_B  TM=9.741E-01  e=1.585E-17  Rattus norvegicus
  1w6o-assembly1_B  TM=9.721E-01  e=1.761E-17  Homo sapiens

Radius of gyration: 19.66 Å; Cα contacts (8 Å, |Δi|>4): 735; chains: 2; bounding box: 43×40×61 Å

CATH classification: 2.60.120.200